Protein AF-A0A9D4EBQ2-F1 (afdb_monomer_lite)

Foldseek 3Di:
DAQEQLQFADPVRARPQCLADPPSHDDDQDDPVPQLLPDALVNFPPDPVSLSVSLNSLQNVAQFDDDDPVQFDDDPPDPWTAGVVRQGTPVRGFADAAQAWDFDADPVRDTFIDGGHNGRRGHGDDSVVCNNVVHDDDDGDQDFPDDPVDGDPVSVVVVVCVVVCVQCPPVDPPVVNVVVVVVLVVVPPDPDPDDVVNSVVVVVVVCVPPDQGPVNVVCVVVVDDPPDDPDDDDDDDPPPDDPDDDDDDDDDDDDDDDDDDDDDDDPGDDDDDDDDDDD

Secondary structure (DSSP, 8-state):
-BBS-TT-B-TTS-B-GGGSPTTS--PPPPPGGG-GGGS-GGGS-SSHHHHHHHHHHHHHHHSB----TTTEEE-TT-SSEEETTSSEETTEESPPPBSS-EEEE-TTS-EEEE--BS-TTBPPB-HHHHHHH-S---------SS-TTS--HHHHHHHHHHHHHHHTTT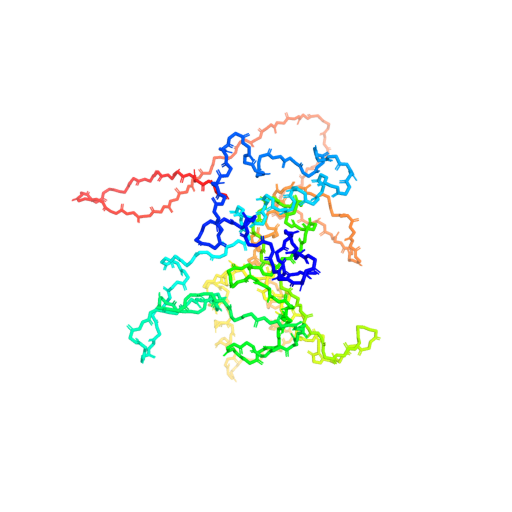-PPPHHHHHHHHHHHHTTSTT----HHHHHHHHHHHHTTPPPPHHHHHHHHHT------SSPPPP--SS--------------------------TTS-----------

Sequence (279 aa):
MTAMHPAGSDASGNPNKDLWPPPEGNAPAPLESKNPLFKLFMDISQSENSILEDHLLLTNKINLHRCSSYCLVSKKGMTHKVCRMEFGSENMQGKGIRDSTAIVKDKNGSLRLEMKRDHPFLVQDFQYHTQAWRANGDISLILSKRSPDNPSKSDIIATEKYVSGYACKGNQPTGEVVDLFNAMVNATDETCSTDGKSLCTKLLMNTIKRDISSMEAAYELTGLPLFHSSHQFQSVSMSGSRVLATLAQKVHLWIKICHGLRKKNAHGINLYATKAKFL

Organism: Dreissena polymorpha (NCBI:txid45954)

Radius of gyration: 26.93 Å; chains: 1; bounding box: 66×72×64 Å

pLDDT: mean 70.01, std 21.57, range [23.08, 95.31]

Structure (mmCIF, N/CA/C/O backbone):
data_AF-A0A9D4EBQ2-F1
#
_entry.id   AF-A0A9D4EBQ2-F1
#
loop_
_atom_site.group_PDB
_atom_site.id
_atom_site.type_symbol
_atom_site.label_atom_id
_atom_site.label_alt_id
_atom_site.label_comp_id
_atom_site.label_asym_id
_atom_site.label_entity_id
_atom_site.label_seq_id
_atom_site.pdbx_PDB_ins_code
_atom_site.Cartn_x
_atom_site.Cartn_y
_atom_site.Cartn_z
_atom_site.occupancy
_atom_site.B_iso_or_equiv
_atom_site.auth_seq_id
_atom_site.auth_comp_id
_atom_site.auth_asym_id
_atom_site.auth_atom_id
_atom_site.pdbx_PDB_model_num
ATOM 1 N N . MET A 1 1 ? -3.677 -2.082 -9.419 1.00 87.31 1 MET A N 1
ATOM 2 C CA . MET A 1 1 ? -2.718 -2.359 -8.327 1.00 87.31 1 MET A CA 1
ATOM 3 C C . MET A 1 1 ? -1.881 -3.558 -8.710 1.00 87.31 1 MET A C 1
ATOM 5 O O . MET A 1 1 ? -2.371 -4.383 -9.472 1.00 87.31 1 MET A O 1
ATOM 9 N N . THR A 1 2 ? -0.676 -3.683 -8.173 1.00 90.88 2 THR A N 1
ATOM 10 C CA . THR A 1 2 ? 0.194 -4.842 -8.375 1.00 90.88 2 THR A CA 1
ATOM 11 C C . THR A 1 2 ? 0.925 -5.180 -7.078 1.00 90.88 2 THR A C 1
ATOM 13 O O . THR A 1 2 ? 1.114 -4.323 -6.223 1.00 90.88 2 THR A O 1
ATOM 16 N N . ALA A 1 3 ? 1.284 -6.448 -6.899 1.00 92.62 3 ALA A N 1
ATOM 17 C CA . ALA A 1 3 ? 2.297 -6.867 -5.931 1.00 92.62 3 ALA A CA 1
ATOM 18 C C . ALA A 1 3 ? 3.445 -7.609 -6.637 1.00 92.62 3 ALA A C 1
ATOM 20 O O . ALA A 1 3 ? 4.181 -8.362 -5.998 1.00 92.62 3 ALA A O 1
ATOM 21 N N . MET A 1 4 ? 3.558 -7.401 -7.954 1.00 93.62 4 MET A N 1
ATOM 22 C CA . MET A 1 4 ? 4.663 -7.844 -8.788 1.00 93.62 4 MET A CA 1
ATOM 23 C C . MET A 1 4 ? 5.685 -6.727 -8.954 1.00 93.62 4 MET A C 1
ATOM 25 O O . MET A 1 4 ? 5.310 -5.563 -9.125 1.00 93.62 4 MET A O 1
ATOM 29 N N . HIS A 1 5 ? 6.962 -7.082 -8.933 1.00 93.88 5 H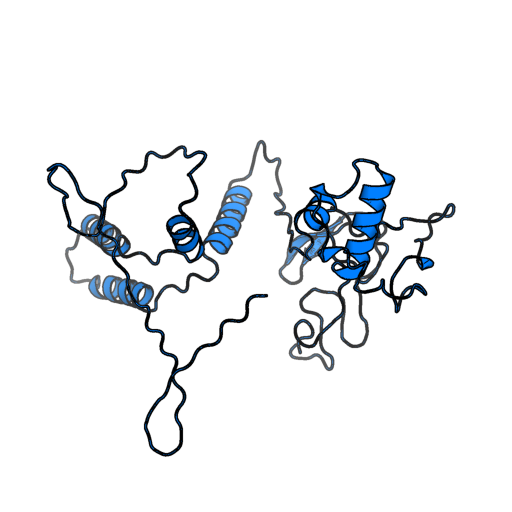IS A N 1
ATOM 30 C CA . HIS A 1 5 ? 8.041 -6.126 -9.089 1.00 93.88 5 HIS A CA 1
ATOM 31 C C . HIS A 1 5 ? 8.056 -5.535 -10.516 1.00 93.88 5 HIS A C 1
ATOM 33 O O . HIS A 1 5 ? 7.989 -6.300 -11.478 1.00 93.88 5 HIS A O 1
ATOM 39 N N . PRO A 1 6 ? 8.217 -4.207 -10.702 1.00 93.19 6 PRO A N 1
ATOM 40 C CA . PRO A 1 6 ? 8.220 -3.577 -12.034 1.00 93.19 6 PRO A CA 1
ATOM 41 C C . PRO A 1 6 ? 9.332 -4.071 -12.964 1.00 93.19 6 PRO A C 1
ATOM 43 O O . PRO A 1 6 ? 9.213 -3.984 -14.178 1.00 93.19 6 PRO A O 1
ATOM 46 N N . ALA A 1 7 ? 10.402 -4.630 -12.392 1.00 91.44 7 ALA A N 1
ATOM 47 C CA . ALA A 1 7 ? 11.460 -5.304 -13.147 1.00 91.44 7 ALA A CA 1
ATOM 48 C C . ALA A 1 7 ? 10.951 -6.496 -13.981 1.00 91.44 7 ALA A C 1
ATOM 50 O O . ALA A 1 7 ? 11.647 -6.937 -14.891 1.00 91.44 7 ALA A O 1
ATOM 51 N N . GLY A 1 8 ? 9.764 -7.025 -13.673 1.00 91.06 8 GLY A N 1
ATOM 52 C CA . GLY A 1 8 ? 9.141 -8.108 -14.416 1.00 91.06 8 GLY A CA 1
ATOM 53 C C . GLY A 1 8 ? 9.874 -9.439 -14.271 1.00 91.06 8 GLY A C 1
ATOM 54 O O . GLY A 1 8 ? 10.508 -9.729 -13.250 1.00 91.06 8 GLY A O 1
ATOM 55 N N . SER A 1 9 ? 9.759 -10.257 -15.312 1.00 90.62 9 SER A N 1
ATOM 56 C CA . SER A 1 9 ? 10.303 -11.610 -15.369 1.00 90.62 9 SER A CA 1
ATOM 57 C C . SER A 1 9 ? 11.178 -11.807 -16.606 1.00 90.62 9 SER A C 1
ATOM 59 O O . SER A 1 9 ? 11.048 -11.076 -17.588 1.00 90.62 9 SER A O 1
ATOM 61 N N . ASP A 1 10 ? 12.071 -12.789 -16.548 1.00 88.50 10 ASP A N 1
ATOM 62 C CA . ASP A 1 10 ? 12.873 -13.242 -17.677 1.00 88.50 10 ASP A CA 1
ATOM 63 C C . ASP A 1 10 ? 12.018 -14.017 -18.700 1.00 88.50 10 ASP A C 1
ATOM 65 O O . ASP A 1 10 ? 10.823 -14.261 -18.506 1.00 88.50 10 ASP A O 1
ATOM 69 N N . ALA A 1 11 ? 12.640 -14.440 -19.805 1.00 88.69 11 ALA A N 1
ATOM 70 C CA . ALA A 1 11 ? 11.972 -15.218 -20.852 1.00 88.69 11 ALA A CA 1
ATOM 71 C C . ALA A 1 11 ? 11.428 -16.580 -20.369 1.00 88.69 11 ALA A C 1
ATOM 73 O O . ALA A 1 11 ? 10.570 -17.165 -21.027 1.00 88.69 11 ALA A O 1
ATOM 74 N N . SER A 1 12 ? 11.910 -17.079 -19.228 1.00 87.75 12 SER A N 1
ATOM 75 C CA . SER A 1 12 ? 11.449 -18.320 -18.596 1.00 87.75 12 SER A CA 1
ATOM 76 C C . SER A 1 12 ? 10.336 -18.076 -17.567 1.00 87.75 12 SER A C 1
ATOM 78 O O . SER A 1 12 ? 9.840 -19.026 -16.964 1.00 87.75 12 SER A O 1
ATOM 80 N N . GLY A 1 13 ? 9.931 -16.818 -17.355 1.00 84.25 13 GLY A N 1
ATOM 81 C CA . GLY A 1 13 ? 8.929 -16.421 -16.369 1.00 84.25 13 GLY A CA 1
ATOM 82 C C . GLY A 1 13 ? 9.461 -16.296 -14.938 1.00 84.25 13 GLY A C 1
ATOM 83 O O . GLY A 1 13 ? 8.664 -16.086 -14.021 1.00 84.25 13 GLY A O 1
ATOM 84 N N . ASN A 1 14 ? 10.777 -16.390 -14.718 1.00 86.62 14 ASN A N 1
ATOM 85 C CA . ASN A 1 14 ? 11.367 -16.168 -13.399 1.00 86.62 14 ASN A CA 1
ATOM 86 C C . ASN A 1 14 ? 11.492 -14.667 -13.123 1.00 86.62 14 ASN A C 1
ATOM 88 O O . ASN A 1 14 ? 11.831 -13.913 -14.028 1.00 86.62 14 ASN A O 1
ATOM 92 N N . PRO A 1 15 ? 11.270 -14.192 -11.888 1.00 87.62 15 PRO A N 1
ATOM 93 C CA . PRO A 1 15 ? 11.412 -12.771 -11.582 1.00 87.62 15 PRO A CA 1
ATOM 94 C C . PRO A 1 15 ? 12.844 -12.263 -11.823 1.00 87.62 15 PRO A C 1
ATOM 96 O O . PRO A 1 15 ? 13.803 -12.943 -11.457 1.00 87.62 15 PRO A O 1
ATOM 99 N N . ASN A 1 16 ? 12.993 -11.050 -12.368 1.00 88.25 16 ASN A N 1
ATOM 100 C CA . ASN A 1 16 ? 14.289 -10.406 -12.638 1.00 88.25 16 ASN A CA 1
ATOM 101 C C . ASN A 1 16 ? 14.955 -9.897 -11.343 1.00 88.25 16 ASN A C 1
ATOM 103 O O . ASN A 1 16 ? 15.060 -8.690 -11.110 1.00 88.25 16 ASN A O 1
ATOM 107 N N . LYS A 1 17 ? 15.386 -10.824 -10.478 1.00 86.75 17 LYS A N 1
ATOM 108 C CA . LYS A 1 17 ? 15.909 -10.536 -9.129 1.00 86.75 17 LYS A CA 1
ATOM 109 C C . LYS A 1 17 ? 17.177 -9.685 -9.115 1.00 86.75 17 LYS A C 1
ATOM 111 O O . LYS A 1 17 ? 17.414 -8.957 -8.160 1.00 86.75 17 LYS A O 1
ATOM 116 N N . ASP A 1 18 ? 17.959 -9.702 -10.190 1.00 84.69 18 ASP A N 1
ATOM 117 C CA . ASP A 1 18 ? 19.172 -8.883 -10.297 1.00 84.69 18 ASP A CA 1
ATOM 118 C C . ASP A 1 18 ? 18.889 -7.373 -10.270 1.00 84.69 18 ASP A C 1
ATOM 120 O O . ASP A 1 18 ? 19.766 -6.580 -9.933 1.00 84.69 18 ASP A O 1
ATOM 124 N N . LEU A 1 19 ? 17.652 -6.976 -10.587 1.00 83.12 19 LEU A N 1
ATOM 125 C CA . LEU A 1 19 ? 17.189 -5.587 -10.565 1.00 83.12 19 LEU A CA 1
ATOM 126 C C . LEU A 1 19 ? 16.539 -5.188 -9.230 1.00 83.12 19 LEU A C 1
ATOM 128 O O . LEU A 1 19 ? 16.056 -4.059 -9.085 1.00 83.12 19 LEU A O 1
ATOM 132 N N . TRP A 1 20 ? 16.491 -6.106 -8.265 1.00 86.38 20 TRP A N 1
ATOM 133 C CA . TRP A 1 20 ? 15.978 -5.850 -6.924 1.00 86.38 20 TRP A CA 1
ATOM 134 C C . TRP A 1 20 ? 17.102 -5.294 -6.037 1.00 86.38 20 TRP A C 1
ATOM 136 O O . TRP A 1 20 ? 18.285 -5.546 -6.284 1.00 86.38 20 TRP A O 1
ATOM 146 N N . PRO A 1 21 ? 16.783 -4.507 -5.001 1.00 76.88 21 PRO A N 1
ATOM 147 C CA . PRO A 1 21 ? 17.787 -4.062 -4.052 1.00 76.88 21 PRO A CA 1
ATOM 148 C C . PRO A 1 21 ? 18.120 -5.179 -3.044 1.00 76.88 21 PRO A C 1
ATOM 150 O O . PRO A 1 21 ? 17.302 -6.069 -2.807 1.00 76.88 21 PRO A O 1
ATOM 153 N N . PRO A 1 22 ? 19.285 -5.110 -2.376 1.00 72.12 22 PRO A N 1
ATOM 154 C CA . PRO A 1 22 ? 19.650 -6.052 -1.330 1.00 72.12 22 PRO A CA 1
ATOM 155 C C . PRO A 1 22 ? 18.614 -6.098 -0.190 1.00 72.12 22 PRO A C 1
ATOM 157 O O . PRO A 1 22 ? 18.048 -5.048 0.166 1.00 72.12 22 PRO A O 1
ATOM 160 N N . PRO A 1 23 ? 18.425 -7.264 0.456 1.00 63.06 23 PRO A N 1
ATOM 161 C CA . PRO A 1 23 ? 19.204 -8.500 0.286 1.00 63.06 23 PRO A CA 1
ATOM 162 C C . PRO A 1 23 ? 18.793 -9.416 -0.889 1.00 63.06 23 PRO A C 1
ATOM 164 O O . PRO A 1 23 ? 19.486 -10.398 -1.136 1.00 63.06 23 PRO A O 1
ATOM 167 N N . GLU A 1 24 ? 17.724 -9.114 -1.633 1.00 67.75 24 GLU A N 1
ATOM 168 C CA . GLU A 1 24 ? 17.195 -9.971 -2.713 1.00 67.75 24 GLU A CA 1
ATOM 169 C C . GLU A 1 24 ? 17.695 -9.633 -4.128 1.00 67.75 24 GLU A C 1
ATOM 171 O O . GLU A 1 24 ? 17.213 -10.213 -5.102 1.00 67.75 24 GLU A O 1
ATOM 176 N N . GLY A 1 25 ? 18.677 -8.743 -4.246 1.00 60.91 25 GLY A N 1
ATOM 177 C CA . GLY A 1 25 ? 19.394 -8.485 -5.487 1.00 60.91 25 GLY A CA 1
ATOM 178 C C . GLY A 1 25 ? 20.785 -7.909 -5.238 1.00 60.91 25 GLY A C 1
ATOM 179 O O . GLY A 1 25 ? 21.126 -7.506 -4.123 1.00 60.91 25 GLY A O 1
ATOM 180 N N . ASN A 1 26 ? 21.609 -7.917 -6.286 1.00 60.22 26 ASN A N 1
ATOM 181 C CA . ASN A 1 26 ? 23.023 -7.531 -6.223 1.00 60.22 26 ASN A CA 1
ATOM 182 C C . ASN A 1 26 ? 23.257 -6.050 -6.560 1.00 60.22 26 ASN A C 1
ATOM 184 O O . ASN A 1 26 ? 24.389 -5.567 -6.490 1.00 60.22 26 ASN A O 1
ATOM 188 N N . ALA A 1 27 ? 22.206 -5.326 -6.955 1.00 67.00 27 ALA A N 1
ATOM 189 C CA . ALA A 1 27 ? 22.327 -3.948 -7.395 1.00 67.00 27 ALA A CA 1
ATOM 190 C C . ALA A 1 27 ? 22.643 -3.014 -6.210 1.00 67.00 27 ALA A C 1
ATOM 192 O O . ALA A 1 27 ? 21.938 -3.029 -5.197 1.00 67.00 27 ALA A O 1
ATOM 193 N N . PRO A 1 28 ? 23.670 -2.153 -6.305 1.00 66.00 28 PRO A N 1
ATOM 194 C CA . PRO A 1 28 ? 23.892 -1.125 -5.300 1.00 66.00 28 PRO A CA 1
ATOM 195 C C . PRO A 1 28 ? 22.713 -0.146 -5.278 1.00 66.00 28 PRO A C 1
ATOM 197 O O . PRO A 1 28 ? 22.101 0.145 -6.308 1.00 66.00 28 PRO A O 1
ATOM 200 N N . ALA A 1 29 ? 22.407 0.398 -4.098 1.00 66.12 29 ALA A N 1
ATOM 201 C CA . ALA A 1 29 ? 21.401 1.449 -3.989 1.00 66.12 29 ALA A CA 1
ATOM 202 C C . ALA A 1 29 ? 21.781 2.650 -4.885 1.00 66.12 29 ALA A C 1
ATOM 204 O O . ALA A 1 29 ? 22.966 2.991 -4.977 1.00 66.12 29 ALA A O 1
ATOM 205 N N . PRO A 1 30 ? 20.808 3.314 -5.535 1.00 68.12 30 PRO A N 1
ATOM 206 C CA . PRO A 1 30 ? 21.094 4.479 -6.361 1.00 68.12 30 PRO A CA 1
ATOM 207 C C . PRO A 1 30 ? 21.708 5.607 -5.521 1.00 68.12 30 PRO A C 1
ATOM 209 O O . PRO A 1 30 ? 21.336 5.809 -4.363 1.00 68.12 30 PRO A O 1
ATOM 212 N N . LEU A 1 31 ? 22.640 6.354 -6.124 1.00 76.31 31 LEU A N 1
ATOM 213 C CA . LEU A 1 31 ? 23.234 7.553 -5.524 1.00 76.31 31 LEU A CA 1
ATOM 214 C C . LEU A 1 31 ? 22.143 8.546 -5.103 1.00 76.31 31 LEU A C 1
ATOM 216 O O . LEU A 1 31 ? 21.138 8.690 -5.797 1.00 76.31 31 LEU A O 1
ATOM 220 N N . GLU A 1 32 ? 22.368 9.293 -4.021 1.00 76.06 32 GLU A N 1
ATOM 221 C CA . GLU A 1 32 ? 21.380 10.257 -3.508 1.00 76.06 32 GLU A CA 1
ATOM 222 C C . GLU A 1 32 ? 21.062 11.370 -4.523 1.00 76.06 32 GLU A C 1
ATOM 224 O O . GLU A 1 32 ? 19.922 11.807 -4.634 1.00 76.06 32 GLU A O 1
ATOM 229 N N . SER A 1 33 ? 22.033 11.757 -5.357 1.00 79.62 33 SER A N 1
ATOM 230 C CA . SER A 1 33 ? 21.822 12.683 -6.482 1.00 79.62 33 SER A CA 1
ATOM 231 C C . SER A 1 33 ? 20.882 12.141 -7.565 1.00 79.62 33 SER A C 1
ATOM 233 O O . SER A 1 33 ? 20.369 12.904 -8.378 1.00 79.62 33 SER A O 1
ATOM 235 N N . LYS A 1 34 ? 20.647 10.826 -7.580 1.00 78.62 34 LYS A N 1
ATOM 236 C CA . LYS A 1 34 ? 19.703 10.123 -8.456 1.00 78.62 34 LYS A CA 1
ATOM 237 C C . LYS A 1 34 ? 18.465 9.648 -7.692 1.00 78.62 34 LYS A C 1
ATOM 239 O O . LYS A 1 34 ? 17.757 8.767 -8.175 1.00 78.62 34 LYS A O 1
ATOM 244 N N . ASN A 1 35 ? 18.207 10.188 -6.500 1.00 83.62 35 ASN A N 1
ATOM 245 C CA . ASN A 1 35 ? 17.062 9.788 -5.700 1.00 83.62 35 ASN A CA 1
ATOM 246 C C . ASN A 1 35 ? 15.756 10.135 -6.453 1.00 83.62 35 ASN A C 1
ATOM 248 O O . ASN A 1 35 ? 15.504 11.310 -6.741 1.00 83.62 35 ASN A O 1
ATOM 252 N N . PRO A 1 36 ? 14.917 9.131 -6.781 1.00 86.50 36 PRO A N 1
ATOM 253 C CA . PRO A 1 36 ? 13.705 9.338 -7.574 1.00 86.50 36 PRO A CA 1
ATOM 254 C C . PRO A 1 36 ? 12.660 10.211 -6.863 1.00 86.50 36 PRO A C 1
ATOM 256 O O . PRO A 1 36 ? 11.774 10.751 -7.516 1.00 86.50 36 PRO A O 1
ATOM 259 N N . LEU A 1 37 ? 12.786 10.402 -5.545 1.00 88.25 37 LEU A N 1
ATOM 260 C CA . LEU A 1 37 ? 11.873 11.220 -4.743 1.00 88.25 37 LEU A CA 1
ATOM 261 C C . LEU A 1 37 ? 12.007 12.729 -5.016 1.00 88.25 37 LEU A C 1
ATOM 263 O O . LEU A 1 37 ? 11.100 13.482 -4.682 1.00 88.25 37 LEU A O 1
ATOM 267 N N . PHE A 1 38 ? 13.114 13.182 -5.619 1.00 86.81 38 PHE A N 1
ATOM 268 C CA . PHE A 1 38 ? 13.332 14.603 -5.925 1.00 86.81 38 PHE A CA 1
ATOM 269 C C . PHE A 1 38 ? 12.794 15.040 -7.295 1.00 86.81 38 PHE A C 1
ATOM 271 O O . PHE A 1 38 ? 12.814 16.230 -7.598 1.00 86.81 38 PHE A O 1
ATOM 278 N N . LYS A 1 39 ? 12.330 14.106 -8.131 1.00 85.12 39 LYS A N 1
ATOM 279 C CA . LYS A 1 39 ? 11.759 14.408 -9.452 1.00 85.12 39 LYS A CA 1
ATOM 280 C C . LYS A 1 39 ? 10.254 14.620 -9.333 1.00 85.12 39 LYS A C 1
ATOM 282 O O . LYS A 1 39 ? 9.590 13.829 -8.662 1.00 85.12 39 LYS A O 1
ATOM 287 N N . LEU A 1 40 ? 9.670 15.581 -10.047 1.00 85.75 40 LEU A N 1
ATOM 288 C CA . LEU A 1 40 ? 8.212 15.626 -10.196 1.00 85.75 40 LEU A CA 1
ATOM 289 C C . LEU A 1 40 ? 7.768 14.589 -11.228 1.00 85.75 40 LEU A C 1
ATOM 291 O O . LEU A 1 40 ? 8.531 14.211 -12.115 1.00 85.75 40 LEU A O 1
ATOM 295 N N . PHE A 1 41 ? 6.530 14.101 -11.116 1.00 86.81 41 PHE A N 1
ATOM 296 C CA . PHE A 1 41 ? 5.974 13.186 -12.121 1.00 86.81 41 PHE A CA 1
ATOM 297 C C . PHE A 1 41 ? 5.929 13.829 -13.515 1.00 86.81 41 PHE A C 1
ATOM 299 O O . PHE A 1 41 ? 6.186 13.170 -14.515 1.00 86.81 41 PHE A O 1
ATOM 306 N N . MET A 1 42 ? 5.678 15.139 -13.565 1.00 88.00 42 MET A N 1
ATOM 307 C CA . MET A 1 42 ? 5.636 15.923 -14.804 1.00 88.00 42 MET A CA 1
ATOM 308 C C . MET A 1 42 ? 7.005 16.070 -15.484 1.00 88.00 42 MET A C 1
ATOM 310 O O . MET A 1 42 ? 7.048 16.372 -16.672 1.00 88.00 42 MET A O 1
ATOM 314 N N . ASP A 1 43 ? 8.104 15.836 -14.761 1.00 88.62 43 ASP A N 1
ATOM 315 C CA . ASP A 1 43 ? 9.463 15.917 -15.312 1.00 88.62 43 ASP A CA 1
ATOM 316 C C . ASP A 1 43 ? 9.880 14.619 -16.023 1.00 88.62 43 ASP A C 1
ATOM 318 O O . ASP A 1 43 ? 10.932 14.562 -16.665 1.00 88.62 43 ASP A O 1
ATOM 322 N N . ILE A 1 44 ? 9.092 13.548 -15.889 1.00 89.50 44 ILE A N 1
ATOM 323 C CA . ILE A 1 44 ? 9.355 12.287 -16.580 1.00 89.50 44 ILE A CA 1
ATOM 324 C C . ILE A 1 44 ? 8.903 12.426 -18.032 1.00 89.50 44 ILE A C 1
ATOM 326 O O . ILE A 1 44 ? 7.803 12.902 -18.317 1.00 89.50 44 ILE A O 1
ATOM 330 N N . SER A 1 45 ? 9.728 11.946 -18.964 1.00 91.25 45 SER A N 1
ATOM 331 C CA . SER A 1 45 ? 9.296 11.827 -20.354 1.00 91.25 45 SER A CA 1
ATOM 332 C C . SER A 1 45 ? 8.063 10.918 -20.463 1.00 91.25 45 SER A C 1
ATOM 334 O O . SER A 1 45 ? 7.951 9.916 -19.760 1.00 91.25 45 SER A O 1
ATOM 336 N N . GLN A 1 46 ? 7.157 11.230 -21.390 1.00 89.12 46 GLN A N 1
ATOM 337 C CA . GLN A 1 46 ? 5.945 10.432 -21.615 1.00 89.12 46 GLN A CA 1
ATOM 338 C C . GLN A 1 46 ? 6.220 9.0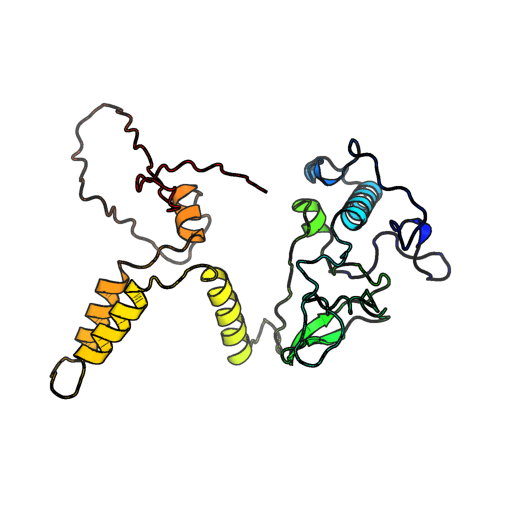69 -22.277 1.00 89.12 46 GLN A C 1
ATOM 340 O O . GLN A 1 46 ? 5.282 8.338 -22.584 1.00 89.12 46 GLN A O 1
ATOM 345 N N . SER A 1 47 ? 7.486 8.719 -22.527 1.00 93.62 47 SER A N 1
ATOM 346 C CA . SER A 1 47 ? 7.824 7.410 -23.080 1.00 93.62 47 SER A CA 1
ATOM 347 C C . SER A 1 47 ? 7.564 6.300 -22.060 1.00 93.62 47 SER A C 1
ATOM 349 O O . SER A 1 47 ? 7.856 6.447 -20.871 1.00 93.62 47 SER A O 1
ATOM 351 N N . GLU A 1 48 ? 7.067 5.156 -22.537 1.00 90.12 48 GLU A N 1
ATOM 352 C CA . GLU A 1 48 ? 6.790 3.989 -21.688 1.00 90.12 48 GLU A CA 1
ATOM 353 C C . GLU A 1 48 ? 8.030 3.545 -20.902 1.00 90.12 48 GLU A C 1
ATOM 355 O O . GLU A 1 48 ? 7.936 3.243 -19.714 1.00 90.12 48 GLU A O 1
ATOM 360 N N . ASN A 1 49 ? 9.208 3.597 -21.530 1.00 92.12 49 ASN A N 1
ATOM 361 C CA . ASN A 1 49 ? 10.472 3.237 -20.890 1.00 92.12 49 ASN A CA 1
ATOM 362 C C . ASN A 1 49 ? 10.822 4.166 -19.722 1.00 92.12 49 ASN A C 1
ATOM 364 O O . ASN A 1 49 ? 11.209 3.681 -18.663 1.00 92.12 49 ASN A O 1
ATOM 368 N N . SER A 1 50 ? 10.666 5.487 -19.875 1.00 91.69 50 SER A N 1
ATOM 369 C CA . SER A 1 50 ? 10.936 6.422 -18.773 1.00 91.69 50 SER A CA 1
ATOM 370 C C . SER A 1 50 ? 9.924 6.291 -17.640 1.00 91.69 50 SER A C 1
ATOM 372 O O . SER A 1 50 ? 10.299 6.392 -16.473 1.00 91.69 50 SER A O 1
ATOM 374 N N . ILE A 1 51 ? 8.653 6.045 -17.966 1.00 92.56 51 ILE A N 1
ATOM 375 C CA . ILE A 1 51 ? 7.607 5.806 -16.967 1.00 92.56 51 ILE A CA 1
ATOM 376 C C . ILE A 1 51 ? 7.902 4.516 -16.190 1.00 92.56 51 ILE A C 1
ATOM 378 O O . ILE A 1 51 ? 7.767 4.500 -14.966 1.00 92.56 51 ILE A O 1
ATOM 382 N N . LEU A 1 52 ? 8.323 3.449 -16.869 1.00 91.81 52 LEU A N 1
ATOM 383 C CA . LEU A 1 52 ? 8.684 2.184 -16.232 1.00 91.81 52 LEU A CA 1
ATOM 384 C C . LEU A 1 52 ? 9.942 2.317 -15.366 1.00 91.81 52 LEU A C 1
ATOM 386 O O . LEU A 1 52 ? 9.950 1.848 -14.229 1.00 91.81 52 LEU A O 1
ATOM 390 N N . GLU A 1 53 ? 10.986 2.976 -15.874 1.00 90.44 53 GLU A N 1
ATOM 391 C CA . GLU A 1 53 ? 12.226 3.225 -15.131 1.00 90.44 53 GLU A CA 1
ATOM 392 C C . GLU A 1 53 ? 11.948 4.006 -13.841 1.00 90.44 53 GLU A C 1
ATOM 394 O O . GLU A 1 53 ? 12.417 3.632 -12.766 1.00 90.44 53 GLU A O 1
ATOM 399 N N . ASP A 1 54 ? 11.136 5.059 -13.918 1.00 92.31 54 ASP A N 1
ATOM 400 C CA . ASP A 1 54 ? 10.746 5.847 -12.753 1.00 92.31 54 ASP A CA 1
ATOM 401 C C . ASP A 1 54 ? 9.959 5.016 -11.724 1.00 92.31 54 ASP A C 1
ATOM 403 O O . ASP A 1 54 ? 10.267 5.072 -10.530 1.00 92.31 54 ASP A O 1
ATOM 407 N N . HIS A 1 55 ? 9.005 4.185 -12.168 1.00 92.94 55 HIS A N 1
ATOM 408 C CA . HIS A 1 55 ? 8.279 3.281 -11.268 1.00 92.94 55 HIS A CA 1
ATOM 409 C C . HIS A 1 55 ? 9.213 2.265 -10.608 1.00 92.94 55 HIS A C 1
ATOM 411 O O . HIS A 1 55 ? 9.123 2.058 -9.400 1.00 92.94 55 HIS A O 1
ATOM 417 N N . LEU A 1 56 ? 10.146 1.677 -11.359 1.00 91.56 56 LEU A N 1
ATOM 418 C CA . LEU A 1 56 ? 11.143 0.743 -10.836 1.00 91.56 56 LEU A CA 1
ATOM 419 C C . LEU A 1 56 ? 12.002 1.401 -9.749 1.00 91.56 56 LEU A C 1
ATOM 421 O O . LEU A 1 56 ? 12.163 0.838 -8.662 1.00 91.56 56 LEU A O 1
ATOM 425 N N . LEU A 1 57 ? 12.515 2.606 -10.008 1.00 90.25 57 LEU A N 1
ATOM 426 C CA . LEU A 1 57 ? 13.339 3.346 -9.053 1.00 90.25 57 LEU A CA 1
ATOM 427 C C . LEU A 1 57 ? 12.562 3.691 -7.776 1.00 90.25 57 LEU A C 1
ATOM 429 O O . LEU A 1 57 ? 13.091 3.518 -6.675 1.00 90.25 57 LEU A O 1
ATOM 433 N N . LEU A 1 58 ? 11.312 4.150 -7.898 1.00 91.94 58 LEU A N 1
ATOM 434 C CA . LEU A 1 58 ? 10.458 4.422 -6.740 1.00 91.94 58 LEU A CA 1
ATOM 435 C C . LEU A 1 58 ? 10.141 3.146 -5.971 1.00 91.94 58 LEU A C 1
ATOM 437 O O . LEU A 1 58 ? 10.304 3.123 -4.753 1.00 91.94 58 LEU A O 1
ATOM 441 N N . THR A 1 59 ? 9.760 2.068 -6.652 1.00 91.88 59 THR A N 1
ATOM 442 C CA . THR A 1 59 ? 9.439 0.804 -5.989 1.00 91.88 59 THR A CA 1
ATOM 443 C C . THR A 1 59 ? 10.610 0.312 -5.146 1.00 91.88 59 THR A C 1
ATOM 445 O O . THR A 1 59 ? 10.430 0.046 -3.956 1.00 91.88 59 THR A O 1
ATOM 448 N N . ASN A 1 60 ? 11.821 0.326 -5.708 1.00 88.88 60 ASN A N 1
ATOM 449 C CA . ASN A 1 60 ? 13.048 -0.047 -5.002 1.00 88.88 60 ASN A CA 1
ATOM 450 C C . ASN A 1 60 ? 13.365 0.865 -3.808 1.00 88.88 60 ASN A C 1
ATOM 452 O O . ASN A 1 60 ? 13.962 0.415 -2.828 1.00 88.88 60 ASN A O 1
ATOM 456 N N . LYS A 1 61 ? 12.986 2.147 -3.871 1.00 87.31 61 LYS A N 1
ATOM 457 C CA . LYS A 1 61 ? 13.280 3.131 -2.821 1.00 87.31 61 LYS A CA 1
ATOM 458 C C . LYS A 1 61 ? 12.264 3.109 -1.678 1.00 87.31 61 LYS A C 1
ATOM 460 O O . LYS A 1 61 ? 12.673 3.252 -0.528 1.00 87.31 61 LYS A O 1
ATOM 465 N N . ILE A 1 62 ? 10.968 2.981 -1.977 1.00 87.81 62 ILE A N 1
ATOM 466 C CA . ILE A 1 62 ? 9.888 3.267 -1.013 1.00 87.81 62 ILE A CA 1
ATOM 467 C C . ILE A 1 62 ? 8.827 2.171 -0.869 1.00 87.81 62 ILE A C 1
ATOM 469 O O . ILE A 1 62 ? 8.181 2.122 0.181 1.00 87.81 62 ILE A O 1
ATOM 473 N N . ASN A 1 63 ? 8.657 1.274 -1.845 1.00 90.88 63 ASN A N 1
ATOM 474 C CA . ASN A 1 63 ? 7.606 0.247 -1.792 1.00 90.88 63 ASN A CA 1
ATOM 475 C C . ASN A 1 63 ? 8.108 -1.111 -1.292 1.00 90.88 63 ASN A C 1
ATOM 477 O O . ASN A 1 63 ? 7.347 -2.073 -1.271 1.00 90.88 63 ASN A O 1
ATOM 481 N N . LEU A 1 64 ? 9.352 -1.214 -0.830 1.00 89.81 64 LEU A N 1
ATOM 482 C CA . LEU A 1 64 ? 9.856 -2.429 -0.195 1.00 89.81 64 LEU A CA 1
ATOM 483 C C . LEU A 1 64 ? 9.794 -2.303 1.323 1.00 89.81 64 LEU A C 1
ATOM 485 O O . LEU A 1 64 ? 10.467 -1.479 1.944 1.00 89.81 64 LEU A O 1
ATOM 489 N N . HIS A 1 65 ? 8.970 -3.146 1.934 1.00 89.50 65 HIS A N 1
ATOM 490 C CA . HIS A 1 65 ? 8.838 -3.204 3.374 1.00 89.50 65 HIS A CA 1
ATOM 491 C C . HIS A 1 65 ? 10.095 -3.804 3.999 1.00 89.50 65 HIS A C 1
ATOM 493 O O . HIS A 1 65 ? 10.407 -4.975 3.802 1.00 89.50 65 HIS A O 1
ATOM 499 N N . ARG A 1 66 ? 10.766 -3.023 4.841 1.00 86.50 66 ARG A N 1
ATOM 500 C CA . ARG A 1 66 ? 11.800 -3.521 5.747 1.00 86.50 66 ARG A CA 1
ATOM 501 C C . ARG A 1 66 ? 11.275 -3.422 7.165 1.00 86.50 66 ARG A C 1
ATOM 503 O O . ARG A 1 66 ? 10.886 -2.339 7.609 1.00 86.50 66 ARG A O 1
ATOM 510 N N . CYS A 1 67 ? 11.231 -4.558 7.857 1.00 86.62 67 CYS A N 1
ATOM 511 C CA . CYS A 1 67 ? 10.743 -4.581 9.226 1.00 86.62 67 CYS A CA 1
ATOM 512 C C . CYS A 1 67 ? 11.588 -3.644 10.102 1.00 86.62 67 CYS A C 1
ATOM 514 O O . CYS A 1 67 ? 12.815 -3.669 10.064 1.00 86.62 67 CYS A O 1
ATOM 516 N N . SER A 1 68 ? 10.917 -2.826 10.907 1.00 85.00 68 SER A N 1
ATOM 517 C CA . SER A 1 68 ? 11.529 -1.932 11.887 1.00 85.00 68 SER A CA 1
ATOM 518 C C . SER A 1 68 ? 10.902 -2.145 13.262 1.00 85.00 68 SER A C 1
ATOM 520 O O . SER A 1 68 ? 9.889 -2.837 13.408 1.00 85.00 68 SER A O 1
ATOM 522 N N . SER A 1 69 ? 11.470 -1.509 14.287 1.00 83.06 69 SER A N 1
ATOM 523 C CA . SER A 1 69 ? 10.913 -1.524 15.645 1.00 83.06 69 SER A CA 1
ATOM 524 C C . SER A 1 69 ? 9.478 -0.989 15.721 1.00 83.06 69 SER A C 1
ATOM 526 O O . SER A 1 69 ? 8.756 -1.342 16.647 1.00 83.06 69 SER A O 1
ATOM 528 N N . TYR A 1 70 ? 9.050 -0.176 14.749 1.00 86.62 70 TYR A N 1
ATOM 529 C CA . TYR A 1 70 ? 7.680 0.325 14.665 1.00 86.62 70 TYR A CA 1
ATOM 530 C C . TYR A 1 70 ? 6.677 -0.776 14.304 1.00 86.62 70 TYR A C 1
ATOM 532 O O . TYR A 1 70 ? 5.618 -0.888 14.920 1.00 86.62 70 TYR A O 1
ATOM 540 N N . CYS A 1 71 ? 6.976 -1.574 13.275 1.00 89.00 71 CYS A N 1
ATOM 541 C CA . CYS A 1 71 ? 6.030 -2.575 12.792 1.00 89.00 71 CYS A CA 1
ATOM 542 C C . CYS A 1 71 ? 6.161 -3.910 13.526 1.00 89.00 71 CYS A C 1
ATOM 544 O O . CYS A 1 71 ? 5.178 -4.643 13.590 1.00 89.00 71 CYS A O 1
ATOM 546 N N . LEU A 1 72 ? 7.326 -4.241 14.083 1.00 90.38 72 LEU A N 1
ATOM 547 C CA . LEU A 1 72 ? 7.525 -5.460 14.862 1.00 90.38 72 LEU A CA 1
ATOM 548 C C . LEU A 1 72 ? 6.915 -5.314 16.258 1.00 90.38 72 LEU A C 1
ATOM 550 O O . LEU A 1 72 ? 7.440 -4.605 17.114 1.00 90.38 72 LEU A O 1
ATOM 554 N N . VAL A 1 73 ? 5.820 -6.031 16.502 1.00 91.38 73 VAL A N 1
ATOM 555 C CA . VAL A 1 73 ? 5.090 -6.002 17.773 1.00 91.38 73 VAL A CA 1
ATOM 556 C C . VAL A 1 73 ? 5.158 -7.350 18.484 1.00 91.38 73 VAL A C 1
ATOM 558 O O . VAL A 1 73 ? 5.015 -8.406 17.862 1.00 91.38 73 VAL A O 1
ATOM 561 N N . SER A 1 74 ? 5.350 -7.323 19.804 1.00 90.75 74 SER A N 1
ATOM 562 C CA . SER A 1 74 ? 5.238 -8.518 20.644 1.00 90.75 74 SER A CA 1
ATOM 563 C C . SER A 1 74 ? 3.766 -8.883 20.816 1.00 90.75 74 SER A C 1
ATOM 565 O O . SER A 1 74 ? 2.957 -8.048 21.223 1.00 90.75 74 SER A O 1
ATOM 567 N N . LYS A 1 75 ? 3.405 -10.133 20.522 1.00 83.56 75 LYS A N 1
ATOM 568 C CA . LYS A 1 75 ? 2.060 -10.661 20.781 1.00 83.56 75 LYS A CA 1
ATOM 569 C C . LYS A 1 75 ? 2.082 -11.579 21.997 1.00 83.56 75 LYS A C 1
ATOM 571 O O . LYS A 1 75 ? 3.025 -12.342 22.189 1.00 83.56 75 LYS A O 1
ATOM 576 N N . LYS A 1 76 ? 1.025 -11.517 22.812 1.00 81.94 76 LYS A N 1
ATOM 577 C CA . LYS A 1 76 ? 0.868 -12.380 23.990 1.00 81.94 76 LYS A CA 1
ATOM 578 C C . LYS A 1 76 ? 0.909 -13.850 23.553 1.00 81.94 76 LYS A C 1
ATOM 580 O O . LYS A 1 76 ? 0.164 -14.236 22.659 1.00 81.94 76 LYS A O 1
ATOM 585 N N . GLY A 1 77 ? 1.783 -14.640 24.176 1.00 80.94 77 GLY A N 1
ATOM 586 C CA . GLY A 1 77 ? 1.968 -16.060 23.856 1.00 80.94 77 GLY A CA 1
ATOM 587 C C . GLY A 1 77 ? 2.950 -16.357 22.716 1.00 80.94 77 GLY A C 1
ATOM 588 O O . GLY A 1 77 ? 3.143 -17.524 22.396 1.00 80.94 77 GLY A O 1
ATOM 589 N N . MET A 1 78 ? 3.590 -15.347 22.117 1.00 82.31 78 MET A N 1
ATOM 590 C CA . MET A 1 78 ? 4.642 -15.544 21.112 1.00 82.31 78 MET A CA 1
ATOM 591 C C . MET A 1 78 ? 6.013 -15.165 21.676 1.00 82.31 78 MET A C 1
ATOM 593 O O . MET A 1 78 ? 6.153 -14.149 22.353 1.00 82.31 78 MET A O 1
ATOM 597 N N . THR A 1 79 ? 7.030 -15.974 21.372 1.00 85.88 79 THR A N 1
ATOM 598 C CA . THR A 1 79 ? 8.430 -15.747 21.782 1.00 85.88 79 THR A CA 1
ATOM 599 C C . THR A 1 79 ? 9.179 -14.772 20.874 1.00 85.88 79 THR A C 1
ATOM 601 O O . THR A 1 79 ? 10.280 -14.349 21.207 1.00 85.88 79 THR A O 1
ATOM 604 N N . HIS A 1 80 ? 8.589 -14.409 19.736 1.00 87.50 80 HIS A N 1
ATOM 605 C CA . HIS A 1 80 ? 9.179 -13.540 18.723 1.00 87.50 80 HIS A CA 1
ATOM 606 C C . HIS A 1 80 ? 8.197 -12.444 18.299 1.00 87.50 80 HIS A C 1
ATOM 608 O O . HIS A 1 80 ? 6.975 -12.595 18.428 1.00 87.50 80 HIS A O 1
ATOM 614 N N . LYS A 1 81 ? 8.722 -11.333 17.771 1.00 91.81 81 LYS A N 1
ATOM 615 C CA . LYS A 1 81 ? 7.891 -10.223 17.286 1.00 91.81 81 LYS A CA 1
ATOM 616 C C . LYS A 1 81 ? 7.284 -10.541 15.923 1.00 91.81 81 LYS A C 1
ATOM 618 O O . LYS A 1 81 ? 7.905 -11.186 15.080 1.00 91.81 81 LYS A O 1
ATOM 623 N N . VAL A 1 82 ? 6.071 -10.049 15.692 1.00 91.94 82 VAL A N 1
ATOM 624 C CA . VAL A 1 82 ? 5.338 -10.209 14.428 1.00 91.94 82 VAL A CA 1
ATOM 625 C C . VAL A 1 82 ? 5.147 -8.847 13.780 1.00 91.94 82 VAL A C 1
ATOM 627 O O . VAL A 1 82 ? 4.853 -7.867 14.463 1.00 91.94 82 VAL A O 1
ATOM 630 N N . CYS A 1 83 ? 5.280 -8.773 12.459 1.00 91.00 83 CYS A N 1
ATOM 631 C CA . CYS A 1 83 ? 5.050 -7.540 11.725 1.00 91.00 83 CYS A CA 1
ATOM 632 C C . CYS A 1 83 ? 3.553 -7.173 11.715 1.00 91.00 83 CYS A C 1
ATOM 634 O O . CYS A 1 83 ? 2.700 -7.931 11.247 1.00 91.00 83 CYS A O 1
ATOM 636 N N . ARG A 1 84 ? 3.221 -5.964 12.182 1.00 88.62 84 ARG A N 1
ATOM 637 C CA . ARG A 1 84 ? 1.874 -5.369 12.154 1.00 88.62 84 ARG A CA 1
ATOM 638 C C . ARG A 1 84 ? 1.289 -5.310 10.741 1.00 88.62 84 ARG A C 1
ATOM 640 O O . ARG A 1 84 ? 0.069 -5.428 10.607 1.00 88.62 84 ARG A O 1
ATOM 647 N N . MET A 1 85 ? 2.163 -5.151 9.745 1.00 87.50 85 MET A N 1
ATOM 648 C CA . MET A 1 85 ? 1.855 -5.065 8.313 1.00 87.50 85 MET A CA 1
ATOM 649 C C . MET A 1 85 ? 1.816 -6.439 7.622 1.00 87.50 85 MET A C 1
ATOM 651 O O . MET A 1 85 ? 1.670 -6.511 6.407 1.00 87.50 85 MET A O 1
ATOM 655 N N . GLU A 1 86 ? 1.933 -7.530 8.390 1.00 89.38 86 GLU A N 1
ATOM 656 C CA . GLU A 1 86 ? 1.790 -8.913 7.912 1.00 89.38 86 GLU A CA 1
ATOM 657 C C . GLU A 1 86 ? 2.885 -9.358 6.928 1.00 89.38 86 GLU A C 1
ATOM 659 O O . GLU A 1 86 ? 2.657 -10.229 6.096 1.00 89.38 86 GLU A O 1
ATOM 664 N N . PHE A 1 87 ? 4.094 -8.804 7.053 1.00 91.38 87 PHE A N 1
ATOM 665 C CA . PHE A 1 87 ? 5.309 -9.287 6.377 1.00 91.38 87 PHE A CA 1
ATOM 666 C C . PHE A 1 87 ? 6.063 -10.314 7.236 1.00 91.38 87 PHE A C 1
ATOM 668 O O . PHE A 1 87 ? 7.281 -10.249 7.376 1.00 91.38 87 PHE A O 1
ATOM 675 N N . GLY A 1 88 ? 5.320 -11.226 7.865 1.00 89.88 88 GLY A N 1
ATOM 676 C CA . GLY A 1 88 ? 5.887 -12.300 8.676 1.00 89.88 88 GLY A CA 1
ATOM 677 C C . GLY A 1 88 ? 6.322 -11.876 10.083 1.00 89.88 88 GLY A C 1
ATOM 678 O O . GLY A 1 88 ? 5.686 -11.035 10.731 1.00 89.88 88 GLY A O 1
ATOM 679 N N . SER A 1 89 ? 7.374 -12.514 10.582 1.00 88.88 89 SER A N 1
ATOM 680 C CA . SER A 1 89 ? 7.926 -12.337 11.924 1.00 88.88 89 SER A CA 1
ATOM 681 C C . SER A 1 89 ? 9.403 -11.965 11.896 1.00 88.88 89 SER A C 1
ATOM 683 O O . SER A 1 89 ? 10.048 -12.018 10.856 1.00 88.88 89 SER A O 1
ATOM 685 N N . GLU A 1 90 ? 9.950 -11.614 13.057 1.00 85.56 90 GLU A N 1
ATOM 686 C CA . GLU A 1 90 ? 11.376 -11.312 13.233 1.00 85.56 90 GLU A CA 1
ATOM 687 C C . GLU A 1 90 ? 12.294 -12.417 12.680 1.00 85.56 90 GLU A C 1
ATOM 689 O O . GLU A 1 90 ? 13.321 -12.106 12.083 1.00 85.56 90 GLU A O 1
ATOM 694 N N . ASN A 1 91 ? 11.869 -13.682 12.790 1.00 85.75 91 ASN A N 1
ATOM 695 C CA . ASN A 1 91 ? 12.630 -14.855 12.345 1.00 85.75 91 ASN A CA 1
ATOM 696 C C . ASN A 1 91 ? 12.306 -15.293 10.907 1.00 85.75 91 ASN 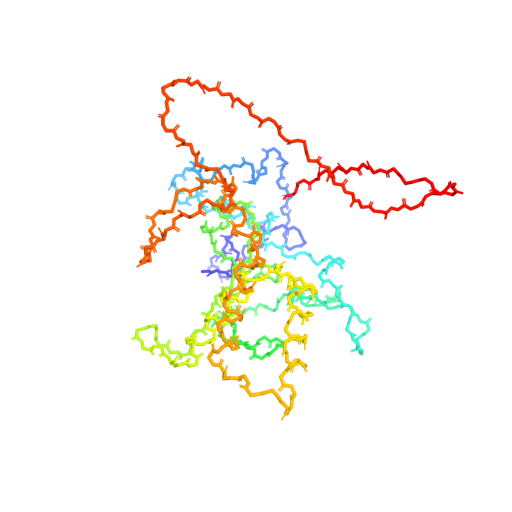A C 1
ATOM 698 O O . ASN A 1 91 ? 13.069 -16.042 10.307 1.00 85.75 91 ASN A O 1
ATOM 702 N N . MET A 1 92 ? 11.155 -14.886 10.369 1.00 86.25 92 MET A N 1
ATOM 703 C CA . MET A 1 92 ? 10.687 -15.277 9.040 1.00 86.25 92 MET A CA 1
ATOM 704 C C . MET A 1 92 ? 10.023 -14.071 8.391 1.00 86.25 92 MET A C 1
ATOM 706 O O . MET A 1 92 ? 8.815 -13.864 8.525 1.00 86.25 92 MET A O 1
ATOM 710 N N . GLN A 1 93 ? 10.838 -13.242 7.746 1.00 85.94 93 GLN A N 1
ATOM 711 C CA . GLN A 1 93 ? 10.384 -11.985 7.170 1.00 85.94 93 GLN A CA 1
ATOM 712 C C . GLN A 1 93 ? 9.864 -12.173 5.741 1.00 85.94 93 GLN A C 1
ATOM 714 O O . GLN A 1 93 ? 10.318 -13.043 5.001 1.00 85.94 93 GLN A O 1
ATOM 719 N N . GLY A 1 94 ? 8.931 -11.308 5.353 1.00 89.19 94 GLY A N 1
ATOM 720 C CA . GLY A 1 94 ? 8.328 -11.292 4.027 1.00 89.19 94 GLY A CA 1
ATOM 721 C C . GLY A 1 94 ? 6.974 -11.997 3.971 1.00 89.19 94 GLY A C 1
ATOM 722 O O . GLY A 1 94 ? 6.593 -12.776 4.845 1.00 89.19 94 GLY A O 1
ATOM 723 N N . LYS A 1 95 ? 6.204 -11.675 2.933 1.00 90.94 95 LYS A N 1
ATOM 724 C CA . LYS A 1 95 ? 4.971 -12.379 2.575 1.00 90.94 95 LYS A CA 1
ATOM 725 C C . LYS A 1 95 ? 5.292 -13.573 1.678 1.00 90.94 95 LYS A C 1
ATOM 727 O O . LYS A 1 95 ? 6.234 -13.526 0.892 1.00 90.94 95 LYS A O 1
ATOM 732 N N . GLY A 1 96 ? 4.465 -14.615 1.751 1.00 90.06 96 GLY A N 1
ATOM 733 C CA . GLY A 1 96 ? 4.546 -15.739 0.818 1.00 90.06 96 GLY A CA 1
ATOM 734 C C . GLY A 1 96 ? 4.270 -15.307 -0.624 1.00 90.06 96 GLY A C 1
ATOM 735 O O . GLY A 1 96 ? 3.383 -14.483 -0.863 1.00 90.06 96 GLY A O 1
ATOM 736 N N . ILE A 1 97 ? 5.030 -15.874 -1.563 1.00 91.69 97 ILE A N 1
ATOM 737 C CA . ILE A 1 97 ? 4.826 -15.732 -3.013 1.00 91.69 97 ILE A CA 1
ATOM 738 C C . ILE A 1 97 ? 3.433 -16.246 -3.390 1.00 91.69 97 ILE A C 1
ATOM 740 O O . ILE A 1 97 ? 2.898 -17.147 -2.738 1.00 91.69 97 ILE A O 1
ATOM 744 N N . ARG A 1 98 ? 2.819 -15.641 -4.410 1.00 92.44 98 ARG A N 1
ATOM 745 C CA . ARG A 1 98 ? 1.466 -15.991 -4.847 1.00 92.44 98 ARG A CA 1
ATOM 746 C C . ARG A 1 98 ? 1.352 -15.928 -6.361 1.00 92.44 98 ARG A C 1
ATOM 748 O O . ARG A 1 98 ? 1.611 -14.876 -6.935 1.00 92.44 98 ARG A O 1
ATOM 755 N N . ASP A 1 99 ? 0.853 -16.997 -6.971 1.00 92.81 99 ASP A N 1
ATOM 756 C CA . ASP A 1 99 ? 0.760 -17.109 -8.432 1.00 92.81 99 ASP A CA 1
ATOM 757 C C . ASP A 1 99 ? -0.476 -16.433 -9.038 1.00 92.81 99 ASP A C 1
ATOM 759 O O . ASP A 1 99 ? -0.468 -16.076 -10.216 1.00 92.81 99 ASP A O 1
ATOM 763 N N . SER A 1 100 ? -1.523 -16.202 -8.240 1.00 94.88 100 SER A N 1
ATOM 764 C CA . SER A 1 100 ? -2.784 -15.610 -8.694 1.00 94.88 100 SER A CA 1
ATOM 765 C C . SER A 1 100 ? -3.344 -14.582 -7.712 1.00 94.88 100 SER A C 1
ATOM 767 O O . SER A 1 100 ? -3.165 -14.681 -6.501 1.00 94.88 100 SER A O 1
ATOM 769 N N . THR A 1 101 ? -4.083 -13.603 -8.226 1.00 95.31 101 THR A N 1
ATOM 770 C CA . THR A 1 101 ? -4.843 -12.660 -7.395 1.00 95.31 101 THR A CA 1
ATOM 771 C C . THR A 1 101 ? -5.979 -13.380 -6.665 1.00 95.31 101 THR A C 1
ATOM 773 O O . THR A 1 101 ? -6.643 -14.239 -7.244 1.00 95.31 101 THR A O 1
ATOM 776 N N . ALA A 1 102 ? -6.221 -13.029 -5.402 1.00 93.81 102 ALA A N 1
ATOM 777 C CA . ALA A 1 102 ? -7.270 -13.629 -4.584 1.00 93.81 102 ALA A CA 1
ATOM 778 C C . ALA A 1 102 ? -7.861 -12.636 -3.575 1.00 93.81 102 ALA A C 1
ATOM 780 O O . ALA A 1 102 ? -7.188 -11.721 -3.099 1.00 93.81 102 ALA A O 1
ATOM 781 N N . ILE A 1 103 ? -9.122 -12.858 -3.201 1.00 92.62 103 ILE A N 1
ATOM 782 C CA . ILE A 1 103 ? -9.738 -12.204 -2.044 1.00 92.62 103 ILE A CA 1
ATOM 783 C C . ILE A 1 103 ? -9.485 -13.093 -0.826 1.00 92.62 103 ILE A C 1
ATOM 785 O O . ILE A 1 103 ? -9.912 -14.245 -0.791 1.00 92.62 103 ILE A O 1
ATOM 789 N N . VAL A 1 104 ? -8.795 -12.557 0.176 1.00 90.56 104 VAL A N 1
ATOM 790 C CA . VAL A 1 104 ? -8.440 -13.269 1.410 1.00 90.56 104 VAL A CA 1
ATOM 791 C C . VAL A 1 104 ? -9.071 -12.594 2.621 1.00 90.56 104 VAL A C 1
ATOM 793 O O . VAL A 1 104 ? -9.442 -11.424 2.560 1.00 90.56 104 VAL A O 1
ATOM 796 N N . LYS A 1 105 ? -9.183 -13.314 3.738 1.00 89.12 105 LYS A N 1
ATOM 797 C CA . LYS A 1 105 ? -9.529 -12.703 5.026 1.00 89.12 105 LYS A CA 1
ATOM 798 C C . LYS A 1 105 ? -8.261 -12.219 5.723 1.00 89.12 105 LYS A C 1
ATOM 800 O O . LYS A 1 105 ? -7.276 -12.953 5.778 1.00 89.12 105 LYS A O 1
ATOM 805 N N . ASP A 1 106 ? -8.292 -11.001 6.247 1.00 84.06 106 ASP A N 1
ATOM 806 C CA . ASP A 1 106 ? -7.244 -10.480 7.118 1.00 84.06 106 ASP A CA 1
ATOM 807 C C . ASP A 1 106 ? -7.337 -11.090 8.532 1.00 84.06 106 ASP A C 1
ATOM 809 O O . ASP A 1 106 ? -8.237 -11.875 8.849 1.00 84.06 106 ASP A O 1
ATOM 813 N N . LYS A 1 107 ? -6.410 -10.705 9.415 1.00 80.06 107 LYS A N 1
ATOM 814 C CA . LYS A 1 107 ? -6.388 -11.146 10.823 1.00 80.06 107 LYS A CA 1
ATOM 815 C C . LYS A 1 107 ? -7.648 -10.792 11.629 1.00 80.06 107 LYS A C 1
ATOM 817 O O . LYS A 1 107 ? -7.863 -11.380 12.684 1.00 80.06 107 LYS A O 1
ATOM 822 N N . ASN A 1 108 ? -8.440 -9.827 11.165 1.00 81.06 108 ASN A N 1
ATOM 823 C CA . ASN A 1 108 ? -9.687 -9.389 11.788 1.00 81.06 108 ASN A CA 1
ATOM 824 C C . ASN A 1 108 ? -10.918 -10.036 11.121 1.00 81.06 108 ASN A C 1
ATOM 826 O O . ASN A 1 108 ? -12.046 -9.762 11.523 1.00 81.06 108 ASN A O 1
ATOM 830 N N . GLY A 1 109 ? -10.723 -10.884 10.105 1.00 84.00 109 GLY A N 1
ATOM 831 C CA . GLY A 1 109 ? -11.786 -11.530 9.337 1.00 84.00 109 GLY A CA 1
ATOM 832 C C . GLY A 1 109 ? -12.356 -10.687 8.190 1.00 84.00 109 GLY A C 1
ATOM 833 O O . GLY A 1 109 ? -13.258 -11.162 7.493 1.00 84.00 109 GLY A O 1
ATOM 834 N N . SER A 1 110 ? -11.839 -9.478 7.960 1.00 83.25 110 SER A N 1
ATOM 835 C CA . SER A 1 110 ? -12.256 -8.590 6.871 1.00 83.25 110 SER A CA 1
ATOM 836 C C . SER A 1 110 ? -11.695 -9.063 5.534 1.00 83.25 110 SER A C 1
ATOM 838 O O . SER A 1 110 ? -10.574 -9.562 5.462 1.00 83.25 110 SER A O 1
ATOM 840 N N . LEU A 1 111 ? -12.462 -8.902 4.454 1.00 85.88 111 LEU A N 1
ATOM 841 C CA . LEU A 1 111 ? -12.003 -9.264 3.112 1.00 85.88 111 LEU A CA 1
ATOM 842 C C . LEU A 1 111 ? -10.983 -8.239 2.599 1.00 85.88 111 LEU A C 1
ATOM 844 O O . LEU A 1 111 ? -11.215 -7.035 2.689 1.00 85.88 111 LEU A O 1
ATOM 848 N N . ARG A 1 112 ? -9.886 -8.720 2.012 1.00 87.81 112 ARG A N 1
ATOM 849 C CA . ARG A 1 112 ? -8.835 -7.920 1.374 1.00 87.81 112 ARG A CA 1
ATOM 850 C C . ARG A 1 112 ? -8.453 -8.522 0.027 1.00 87.81 112 ARG A C 1
ATOM 852 O O . ARG A 1 112 ? -8.340 -9.740 -0.094 1.00 87.81 112 ARG A O 1
ATOM 859 N N . LEU A 1 113 ? -8.210 -7.667 -0.966 1.00 90.81 113 LEU A N 1
ATOM 860 C CA . LEU A 1 113 ? -7.637 -8.086 -2.243 1.00 90.81 113 LEU A CA 1
ATOM 861 C C . LEU A 1 113 ? -6.120 -8.225 -2.105 1.00 90.81 113 LEU A C 1
ATOM 863 O O . LEU A 1 113 ? -5.421 -7.258 -1.798 1.00 90.81 113 LEU A O 1
ATOM 867 N N . GLU A 1 114 ? -5.622 -9.423 -2.364 1.00 91.81 114 GLU A N 1
ATOM 868 C CA . GLU A 1 114 ? -4.203 -9.738 -2.429 1.00 91.81 114 GLU A CA 1
ATOM 869 C C . GLU A 1 114 ? -3.841 -10.100 -3.873 1.00 91.81 114 GLU A C 1
ATOM 871 O O . GLU A 1 114 ? -4.344 -11.076 -4.431 1.00 91.81 114 GLU A O 1
ATOM 876 N N . MET A 1 115 ? -2.968 -9.305 -4.484 1.00 93.81 115 MET A N 1
ATOM 877 C CA . MET A 1 115 ? -2.523 -9.510 -5.860 1.00 93.81 115 MET A CA 1
ATOM 878 C C . MET A 1 115 ? -1.545 -10.693 -5.972 1.00 93.81 115 MET A C 1
ATOM 880 O O . MET A 1 115 ? -0.955 -11.140 -4.975 1.00 93.81 115 MET A O 1
ATOM 884 N N . LYS A 1 116 ? -1.350 -11.170 -7.210 1.00 94.94 116 LYS A N 1
ATOM 885 C CA . LYS A 1 116 ? -0.189 -11.990 -7.590 1.00 94.94 116 LYS A CA 1
ATOM 886 C C . LYS A 1 116 ? 1.097 -11.316 -7.093 1.00 94.94 116 LYS A C 1
ATOM 888 O O . LYS A 1 116 ? 1.241 -10.099 -7.231 1.00 94.94 116 LYS A O 1
ATOM 893 N N . ARG A 1 117 ? 1.997 -12.096 -6.494 1.00 93.44 117 ARG A N 1
ATOM 894 C CA . ARG A 1 117 ? 3.189 -11.613 -5.794 1.00 93.44 117 ARG A CA 1
ATOM 895 C C . ARG A 1 117 ? 4.404 -12.436 -6.169 1.00 93.44 117 ARG A C 1
ATOM 897 O O . ARG A 1 117 ? 4.417 -13.631 -5.898 1.00 93.44 117 ARG A O 1
ATOM 904 N N . ASP A 1 118 ? 5.428 -11.770 -6.681 1.00 92.88 118 ASP A N 1
ATOM 905 C CA . ASP A 1 118 ? 6.744 -12.343 -6.984 1.00 92.88 118 ASP A CA 1
ATOM 906 C C . ASP A 1 118 ? 7.829 -11.921 -5.978 1.00 92.88 118 ASP A C 1
ATOM 908 O O . ASP A 1 118 ? 8.836 -12.610 -5.844 1.00 92.88 118 ASP A O 1
ATOM 912 N N . HIS A 1 119 ? 7.598 -10.838 -5.228 1.00 91.75 119 HIS A N 1
ATOM 913 C CA . HIS A 1 119 ? 8.550 -10.281 -4.275 1.00 91.75 119 HIS A CA 1
ATOM 914 C C . HIS A 1 119 ? 7.993 -10.317 -2.836 1.00 91.75 119 HIS A C 1
ATOM 916 O O . HIS A 1 119 ? 6.934 -9.733 -2.554 1.00 91.75 119 HIS A O 1
ATOM 922 N N . PRO A 1 120 ? 8.707 -10.940 -1.876 1.00 90.56 120 PRO A N 1
ATOM 923 C CA . PRO A 1 120 ? 8.203 -11.145 -0.514 1.00 90.56 120 PRO A CA 1
ATOM 924 C C . PRO A 1 120 ? 8.018 -9.837 0.271 1.00 90.56 120 PRO A C 1
ATOM 926 O O . PRO A 1 120 ? 7.095 -9.722 1.076 1.00 90.56 120 PRO A O 1
ATOM 929 N N . PHE A 1 121 ? 8.855 -8.832 0.014 1.00 91.06 121 PHE A N 1
ATOM 930 C CA . PHE A 1 121 ? 8.824 -7.534 0.704 1.00 91.06 121 PHE A CA 1
ATOM 931 C C . PHE A 1 121 ? 8.062 -6.420 -0.012 1.00 91.06 121 PHE A C 1
ATOM 933 O O . PHE A 1 121 ? 7.905 -5.341 0.554 1.00 91.06 121 PHE A O 1
ATOM 940 N N . LEU A 1 122 ? 7.564 -6.653 -1.227 1.00 92.12 122 LEU A N 1
ATOM 941 C CA . LEU A 1 122 ? 6.902 -5.599 -1.987 1.00 92.12 122 LEU A CA 1
ATOM 942 C C . LEU A 1 122 ? 5.551 -5.243 -1.361 1.00 92.12 122 LEU A C 1
ATOM 944 O O . LEU A 1 122 ? 4.677 -6.090 -1.169 1.00 92.12 122 LEU A O 1
ATOM 948 N N . VAL A 1 123 ? 5.360 -3.979 -1.020 1.00 91.94 123 VAL A N 1
ATOM 949 C CA . VAL A 1 123 ? 4.054 -3.439 -0.661 1.00 91.94 123 VAL A CA 1
ATOM 950 C C . VAL A 1 123 ? 3.227 -3.376 -1.938 1.00 91.94 123 VAL A C 1
ATOM 952 O O . VAL A 1 123 ? 3.701 -2.916 -2.968 1.00 91.94 123 VAL A O 1
ATOM 955 N N . GLN A 1 124 ? 2.003 -3.898 -1.873 1.00 92.00 124 GLN A N 1
ATOM 956 C CA . GLN A 1 124 ? 1.083 -3.846 -3.002 1.00 92.00 124 GLN A CA 1
ATOM 957 C C . GLN A 1 124 ? 0.767 -2.383 -3.311 1.00 92.00 124 GLN A C 1
ATOM 959 O O . GLN A 1 124 ? 0.239 -1.689 -2.444 1.00 92.00 124 GLN A O 1
ATOM 964 N N . ASP A 1 125 ? 1.083 -1.930 -4.517 1.00 91.06 125 ASP A N 1
ATOM 965 C CA . ASP A 1 125 ? 1.032 -0.524 -4.894 1.00 91.06 125 ASP A CA 1
ATOM 966 C C . ASP A 1 125 ? 0.154 -0.286 -6.132 1.00 91.06 125 ASP A C 1
ATOM 968 O O . ASP A 1 125 ? -0.410 -1.194 -6.761 1.00 91.06 125 ASP A O 1
ATOM 972 N N . PHE A 1 126 ? -0.009 0.990 -6.462 1.00 90.75 126 PHE A N 1
ATOM 973 C CA . PHE A 1 126 ? -0.582 1.436 -7.719 1.00 90.75 126 PHE A CA 1
ATOM 974 C C . PHE A 1 126 ? 0.411 2.387 -8.372 1.00 90.75 126 PHE A C 1
ATOM 976 O O . PHE A 1 126 ? 0.626 3.483 -7.860 1.00 90.75 126 PHE A O 1
ATOM 983 N N . GLN A 1 127 ? 0.974 1.959 -9.504 1.00 91.12 127 GLN A N 1
ATOM 984 C CA . GLN A 1 127 ? 2.014 2.663 -10.254 1.00 91.12 127 GLN A CA 1
ATOM 985 C C . GLN A 1 127 ? 1.789 4.179 -10.302 1.00 91.12 127 GLN A C 1
ATOM 987 O O . GLN A 1 127 ? 2.581 4.932 -9.742 1.00 91.12 127 GLN A O 1
ATOM 992 N N . TYR A 1 128 ? 0.672 4.637 -10.875 1.00 89.31 128 TYR A N 1
ATOM 993 C CA . TYR A 1 128 ? 0.422 6.072 -11.025 1.00 89.31 128 TYR A CA 1
ATOM 994 C C . TYR A 1 128 ? 0.304 6.817 -9.694 1.00 89.31 128 TYR A C 1
ATOM 996 O O . TYR A 1 128 ? 0.682 7.980 -9.624 1.00 89.31 128 TYR A O 1
ATOM 1004 N N . HIS A 1 129 ? -0.179 6.177 -8.625 1.00 90.25 129 HIS A N 1
ATOM 1005 C CA . HIS A 1 129 ? -0.217 6.822 -7.312 1.00 90.25 129 HIS A CA 1
ATOM 1006 C C . HIS A 1 129 ? 1.187 6.981 -6.739 1.00 90.25 129 HIS A C 1
ATOM 1008 O O . HIS A 1 129 ? 1.552 8.087 -6.352 1.00 90.25 129 HIS A O 1
ATOM 1014 N N . THR A 1 130 ? 1.990 5.914 -6.738 1.00 91.31 130 THR A N 1
ATOM 1015 C CA . THR A 1 130 ? 3.387 5.976 -6.289 1.00 91.31 130 THR A CA 1
ATOM 1016 C C . THR A 1 130 ? 4.168 7.013 -7.091 1.00 91.31 130 THR A C 1
ATOM 1018 O O . THR A 1 130 ? 4.909 7.806 -6.514 1.00 91.31 130 THR A O 1
ATOM 1021 N N . GLN A 1 131 ? 3.970 7.058 -8.408 1.00 92.00 131 GLN A N 1
ATOM 1022 C CA . GLN A 1 131 ? 4.647 8.012 -9.274 1.00 92.00 131 GLN A CA 1
ATOM 1023 C C . GLN A 1 131 ? 4.165 9.450 -9.065 1.00 92.00 131 GLN A C 1
ATOM 1025 O O . GLN A 1 131 ? 5.000 10.343 -8.995 1.00 92.00 131 GLN A O 1
ATOM 1030 N N . ALA A 1 132 ? 2.864 9.694 -8.909 1.00 89.94 132 ALA A N 1
ATOM 1031 C CA . ALA A 1 132 ? 2.342 11.040 -8.681 1.00 89.94 132 ALA A CA 1
ATOM 1032 C C . ALA A 1 132 ? 2.711 11.592 -7.295 1.00 89.94 132 ALA A C 1
ATOM 1034 O O . ALA A 1 132 ? 3.078 12.758 -7.177 1.00 89.94 132 ALA A O 1
ATOM 1035 N N . TRP A 1 133 ? 2.633 10.761 -6.252 1.00 89.00 133 TRP A N 1
ATOM 1036 C CA . TRP A 1 133 ? 2.878 11.173 -4.866 1.00 89.00 133 TRP A CA 1
ATOM 1037 C C . TRP A 1 133 ? 4.346 11.092 -4.455 1.00 89.00 133 TRP A C 1
ATOM 1039 O O . TRP A 1 133 ? 4.710 11.655 -3.425 1.00 89.00 133 TRP A O 1
ATOM 1049 N N . ARG A 1 134 ? 5.183 10.385 -5.229 1.00 89.94 134 ARG A N 1
ATOM 1050 C CA . ARG A 1 134 ? 6.610 10.158 -4.939 1.00 89.94 134 ARG A CA 1
ATOM 1051 C C . ARG A 1 134 ? 6.856 9.644 -3.517 1.00 89.94 134 ARG A C 1
ATOM 1053 O O . ARG A 1 134 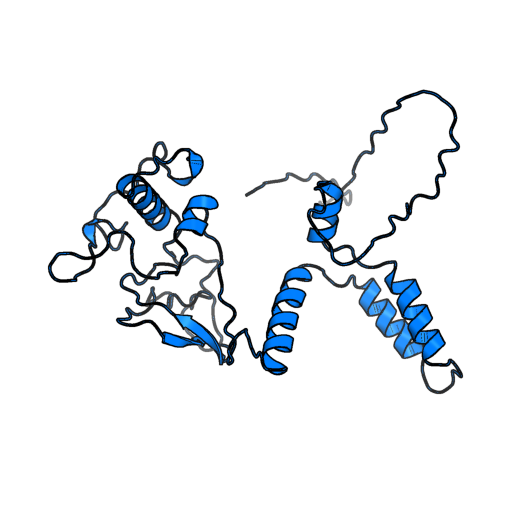? 7.905 9.891 -2.942 1.00 89.94 134 ARG A O 1
ATOM 1060 N N . ALA A 1 135 ? 5.892 8.949 -2.925 1.00 81.88 135 ALA A N 1
ATOM 1061 C CA . ALA A 1 135 ? 5.938 8.499 -1.542 1.00 81.88 135 ALA A CA 1
ATOM 1062 C C . ALA A 1 135 ? 5.231 7.152 -1.407 1.00 81.88 135 ALA A C 1
ATOM 1064 O O . ALA A 1 135 ? 4.406 6.775 -2.245 1.00 81.88 135 ALA A O 1
ATOM 1065 N N . ASN A 1 136 ? 5.575 6.416 -0.349 1.00 74.94 136 ASN A N 1
ATOM 1066 C CA . ASN A 1 136 ? 4.825 5.222 0.012 1.00 74.94 136 ASN A CA 1
ATOM 1067 C C . ASN A 1 136 ? 3.460 5.674 0.545 1.00 74.94 136 ASN A C 1
ATOM 1069 O O . ASN A 1 136 ? 3.386 6.331 1.585 1.00 74.94 136 ASN A O 1
ATOM 1073 N N . GLY A 1 137 ? 2.408 5.366 -0.207 1.00 73.06 137 GLY A N 1
ATOM 1074 C CA . GLY A 1 137 ? 1.029 5.659 0.151 1.00 73.06 137 GLY A CA 1
ATOM 1075 C C . GLY A 1 137 ? 0.298 4.391 0.572 1.00 73.06 137 GLY A C 1
ATOM 1076 O O . GLY A 1 137 ? 0.445 3.339 -0.048 1.00 73.06 137 GLY A O 1
ATOM 1077 N N . ASP A 1 138 ? -0.523 4.499 1.615 1.00 72.06 138 ASP A N 1
ATOM 1078 C CA . ASP A 1 138 ? -1.425 3.420 2.014 1.00 72.06 138 ASP A CA 1
ATOM 1079 C C . ASP A 1 138 ? -2.702 3.502 1.166 1.00 72.06 138 ASP A C 1
ATOM 1081 O O . ASP A 1 138 ? -3.598 4.304 1.440 1.00 72.06 138 ASP A O 1
ATOM 1085 N N . ILE A 1 139 ? -2.768 2.700 0.099 1.00 77.25 139 ILE A N 1
ATOM 1086 C CA . ILE A 1 139 ? -3.990 2.514 -0.687 1.00 77.25 139 ILE A CA 1
ATOM 1087 C C . ILE A 1 139 ? -4.627 1.192 -0.281 1.00 77.25 139 ILE A C 1
ATOM 1089 O O . ILE A 1 139 ? -4.056 0.119 -0.475 1.00 77.25 139 ILE A O 1
ATOM 1093 N N . SER A 1 140 ? -5.864 1.266 0.202 1.00 76.31 140 SER A N 1
ATOM 1094 C CA . SER A 1 140 ? -6.688 0.092 0.466 1.00 76.31 140 SER A CA 1
ATOM 1095 C C . SER A 1 140 ? -7.939 0.122 -0.402 1.00 76.31 140 SER A C 1
ATOM 1097 O O . SER A 1 140 ? -8.630 1.138 -0.478 1.00 76.31 140 SER A O 1
ATOM 1099 N N . LEU A 1 141 ? -8.245 -1.003 -1.049 1.00 82.75 141 LEU A N 1
ATOM 1100 C CA . LEU A 1 141 ? -9.514 -1.171 -1.748 1.00 82.75 141 LEU A CA 1
ATOM 1101 C C . LEU A 1 141 ? -10.606 -1.570 -0.758 1.00 82.75 141 LEU A C 1
ATOM 1103 O O . LEU A 1 141 ? -10.463 -2.547 -0.020 1.00 82.75 141 LEU A O 1
ATOM 1107 N N . ILE A 1 142 ? -11.728 -0.857 -0.805 1.00 78.69 142 ILE A N 1
ATOM 1108 C CA . ILE A 1 142 ? -12.958 -1.268 -0.132 1.00 78.69 142 ILE A CA 1
ATOM 1109 C C . ILE A 1 142 ? -13.648 -2.297 -1.028 1.00 78.69 142 ILE A C 1
ATOM 1111 O O . ILE A 1 142 ? -14.003 -2.003 -2.168 1.00 78.69 142 ILE A O 1
ATOM 1115 N N . LEU A 1 143 ? -13.820 -3.517 -0.521 1.00 81.56 143 LEU A N 1
ATOM 1116 C CA . LEU A 1 143 ? -14.480 -4.590 -1.260 1.00 81.56 143 LEU A CA 1
ATOM 1117 C C . LEU A 1 143 ? -15.979 -4.610 -0.952 1.00 81.56 143 LEU A C 1
ATOM 1119 O O . LEU A 1 143 ? -16.381 -4.915 0.171 1.00 81.56 143 LEU A O 1
ATOM 1123 N N . SER A 1 144 ? -16.794 -4.337 -1.970 1.00 78.25 144 SER A N 1
ATOM 1124 C CA . SER A 1 144 ? -18.238 -4.591 -1.946 1.00 78.25 144 SER A CA 1
ATOM 1125 C C . SER A 1 144 ? -18.524 -6.040 -2.337 1.00 78.25 144 SER A C 1
ATOM 1127 O O . SER A 1 144 ? -17.878 -6.591 -3.231 1.00 78.25 144 SER A O 1
ATOM 1129 N N . LYS A 1 145 ? -19.512 -6.671 -1.693 1.00 77.12 145 LYS A N 1
ATOM 1130 C CA . LYS A 1 145 ? -19.951 -8.036 -2.044 1.00 77.12 145 LYS A CA 1
ATOM 1131 C C . LYS A 1 145 ? -20.904 -8.068 -3.241 1.00 77.12 145 LYS A C 1
ATOM 1133 O O . LYS A 1 145 ? -21.210 -9.148 -3.745 1.00 77.12 145 LYS A O 1
ATOM 1138 N N . ARG A 1 146 ? -21.418 -6.912 -3.661 1.00 80.81 146 ARG A N 1
ATOM 1139 C CA . ARG A 1 146 ? -22.383 -6.748 -4.757 1.00 80.81 146 ARG A CA 1
ATOM 1140 C C . ARG A 1 146 ? -21.869 -5.746 -5.787 1.00 80.81 146 ARG A C 1
ATOM 1142 O O . ARG A 1 146 ? -20.973 -4.954 -5.492 1.00 80.81 146 ARG A O 1
ATOM 1149 N N . SER A 1 147 ? -22.467 -5.790 -6.980 1.00 78.38 147 SER A N 1
ATOM 1150 C CA . SER A 1 147 ? -22.211 -4.802 -8.030 1.00 78.38 147 SER A CA 1
ATOM 1151 C C . SER A 1 147 ? -22.436 -3.380 -7.494 1.00 78.38 147 SER A C 1
ATOM 1153 O O . SER A 1 147 ? -23.418 -3.171 -6.776 1.00 78.38 147 SER A O 1
ATOM 1155 N N . PRO A 1 148 ? -21.577 -2.406 -7.842 1.00 76.88 148 PRO A N 1
ATOM 1156 C CA . PRO A 1 148 ? -21.792 -1.003 -7.496 1.00 76.88 148 PRO A CA 1
ATOM 1157 C C . PRO A 1 148 ? -23.093 -0.433 -8.078 1.00 76.88 148 PRO A C 1
ATOM 1159 O O . PRO A 1 148 ? -23.660 0.474 -7.479 1.00 76.88 148 PRO A O 1
ATOM 1162 N N . ASP A 1 149 ? -23.610 -1.004 -9.171 1.00 85.00 149 ASP A N 1
ATOM 1163 C CA . ASP A 1 149 ? -24.891 -0.596 -9.769 1.00 85.00 149 ASP A CA 1
ATOM 1164 C C . ASP A 1 149 ? -26.107 -1.086 -8.964 1.00 85.00 149 ASP A C 1
ATOM 1166 O O . ASP A 1 149 ? -27.235 -0.654 -9.190 1.00 85.00 149 ASP A O 1
ATOM 1170 N N . ASN A 1 150 ? -25.898 -2.016 -8.026 1.00 84.56 150 ASN A N 1
ATOM 1171 C CA . ASN A 1 150 ? -26.939 -2.535 -7.145 1.00 84.56 150 ASN A CA 1
ATOM 1172 C C . ASN A 1 150 ? -26.353 -2.926 -5.773 1.00 84.56 150 ASN A C 1
ATOM 1174 O O . ASN A 1 150 ? -26.253 -4.122 -5.450 1.00 84.56 150 ASN A O 1
ATOM 1178 N N . PRO A 1 151 ? -25.913 -1.939 -4.972 1.00 83.00 151 PRO A N 1
ATOM 1179 C CA . PRO A 1 151 ? -25.246 -2.204 -3.710 1.00 83.00 151 PRO A CA 1
ATOM 1180 C C . PRO A 1 151 ? -26.255 -2.698 -2.671 1.00 83.00 151 PRO A C 1
ATOM 1182 O O . PRO A 1 151 ? -27.386 -2.216 -2.578 1.00 83.00 151 PRO A O 1
ATOM 1185 N N . SER A 1 152 ? -25.851 -3.657 -1.836 1.00 84.00 152 SER A N 1
ATOM 1186 C CA . SER A 1 152 ? -26.701 -4.053 -0.712 1.00 84.00 152 SER A CA 1
ATOM 1187 C C . SER A 1 152 ? -26.709 -2.969 0.367 1.00 84.00 152 SER A C 1
ATOM 1189 O O . SER A 1 152 ? -25.725 -2.250 0.543 1.00 84.00 152 SER A O 1
ATOM 1191 N N . LYS A 1 153 ? -27.773 -2.907 1.183 1.00 85.44 153 LYS A N 1
ATOM 1192 C CA . LYS A 1 153 ? -27.813 -2.026 2.368 1.00 85.44 153 LYS A CA 1
ATOM 1193 C C . LYS A 1 153 ? -26.582 -2.213 3.265 1.00 85.44 153 LYS A C 1
ATOM 1195 O O . LYS A 1 153 ? -26.058 -1.244 3.799 1.00 85.44 153 LYS A O 1
ATOM 1200 N N . SER A 1 154 ? -26.097 -3.450 3.401 1.00 82.81 154 SER A N 1
ATOM 1201 C CA . SER A 1 154 ? -24.880 -3.742 4.163 1.00 82.81 154 SER A CA 1
ATOM 1202 C C . SER A 1 154 ? -23.609 -3.174 3.534 1.00 82.81 154 SER A C 1
ATOM 1204 O O . SER A 1 154 ? -22.760 -2.699 4.282 1.00 82.81 154 SER A O 1
ATOM 1206 N N . ASP A 1 155 ? -23.470 -3.197 2.203 1.00 80.38 155 ASP A N 1
ATOM 1207 C CA . ASP A 1 155 ? -22.296 -2.625 1.523 1.00 80.38 155 ASP A CA 1
ATOM 1208 C C . ASP A 1 155 ? -22.286 -1.094 1.665 1.00 80.38 155 ASP A C 1
ATOM 1210 O O . ASP A 1 155 ? -21.240 -0.508 1.947 1.00 80.38 155 ASP A O 1
ATOM 1214 N N . ILE A 1 156 ? -23.461 -0.457 1.555 1.00 82.69 156 ILE A N 1
ATOM 1215 C CA . ILE A 1 156 ? -23.629 0.991 1.764 1.00 82.69 156 ILE A CA 1
ATOM 1216 C C . ILE A 1 156 ? -23.205 1.370 3.185 1.00 82.69 156 ILE A C 1
ATOM 1218 O O . ILE A 1 156 ? -22.313 2.195 3.355 1.00 82.69 156 ILE A O 1
ATOM 1222 N N . ILE A 1 157 ? -23.778 0.718 4.204 1.00 82.19 157 ILE A N 1
ATOM 1223 C CA . ILE A 1 157 ? -23.468 0.998 5.615 1.00 82.19 157 ILE A CA 1
ATOM 1224 C C . ILE A 1 157 ? -21.986 0.738 5.920 1.00 82.19 157 ILE A C 1
ATOM 1226 O O . ILE A 1 157 ? -21.367 1.492 6.668 1.00 82.19 157 ILE A O 1
ATOM 1230 N N . ALA A 1 158 ? -21.394 -0.329 5.375 1.00 80.06 158 ALA A N 1
ATOM 1231 C CA . ALA A 1 158 ? -19.977 -0.627 5.581 1.00 80.06 158 ALA A CA 1
ATOM 1232 C C . ALA A 1 158 ? -19.072 0.453 4.968 1.00 80.06 158 ALA A C 1
ATOM 1234 O O . ALA A 1 158 ? -18.110 0.883 5.606 1.00 80.06 158 ALA A O 1
ATOM 1235 N N . THR A 1 159 ? -19.410 0.918 3.763 1.00 81.31 159 THR A N 1
ATOM 1236 C CA . THR A 1 159 ? -18.678 1.978 3.061 1.00 81.31 159 THR A CA 1
ATOM 1237 C C . THR A 1 159 ? -18.815 3.308 3.796 1.00 81.31 159 THR A C 1
ATOM 1239 O O . THR A 1 159 ? -17.811 3.957 4.079 1.00 81.31 159 THR A O 1
ATOM 1242 N N . GLU A 1 160 ? -20.033 3.676 4.195 1.00 83.88 160 GLU A N 1
ATOM 1243 C CA . GLU A 1 160 ? -20.318 4.875 4.986 1.00 83.88 160 GLU A CA 1
ATOM 1244 C C . GLU A 1 160 ? -19.542 4.873 6.307 1.00 83.88 160 GLU A C 1
ATOM 1246 O O . GLU A 1 160 ? -18.870 5.852 6.630 1.00 83.88 160 GLU A O 1
ATOM 1251 N N . LYS A 1 161 ? -19.562 3.763 7.057 1.00 78.69 161 LYS A N 1
ATOM 1252 C CA . LYS A 1 161 ? -18.803 3.621 8.311 1.00 78.69 161 LYS A CA 1
ATOM 1253 C C . LYS A 1 161 ? -17.302 3.756 8.099 1.00 78.69 161 LYS A C 1
ATOM 1255 O O . LYS A 1 161 ? -16.621 4.349 8.931 1.00 78.69 161 LYS A O 1
ATOM 1260 N N . TYR A 1 162 ? -16.778 3.205 7.007 1.00 80.56 162 TYR A N 1
ATOM 1261 C CA . TYR A 1 162 ? -15.360 3.321 6.694 1.00 80.56 162 TYR A CA 1
ATOM 1262 C C . TYR A 1 162 ? -14.979 4.771 6.374 1.00 80.56 162 TYR A C 1
ATOM 1264 O O . TYR A 1 162 ? -14.045 5.304 6.974 1.00 80.56 162 TYR A O 1
ATOM 1272 N N . VAL A 1 163 ? -15.728 5.425 5.479 1.00 80.12 163 VAL A N 1
ATOM 1273 C CA . VAL A 1 163 ? -15.483 6.814 5.065 1.00 80.12 163 VAL A CA 1
ATOM 1274 C C . VAL A 1 163 ? -15.644 7.771 6.244 1.00 80.12 163 VAL A C 1
ATOM 1276 O O . VAL A 1 163 ? -14.733 8.548 6.516 1.00 80.12 163 VAL A O 1
ATOM 1279 N N . SER A 1 164 ? -16.748 7.680 6.989 1.00 76.81 164 SER A N 1
ATOM 1280 C CA . SER A 1 164 ? -16.982 8.510 8.179 1.00 76.81 164 SER A CA 1
ATOM 1281 C C . SER A 1 164 ? -15.936 8.256 9.264 1.00 76.81 164 SER A C 1
ATOM 1283 O O . SER A 1 164 ? -15.405 9.205 9.831 1.00 76.81 164 SER A O 1
ATOM 1285 N N . GLY A 1 165 ? -15.553 6.999 9.505 1.00 74.44 165 GLY A N 1
ATOM 1286 C CA . GLY A 1 165 ? -14.499 6.652 10.455 1.00 74.44 165 GLY A CA 1
ATOM 1287 C C . GLY A 1 165 ? -13.144 7.268 10.101 1.00 74.44 165 GLY A C 1
ATOM 1288 O O . GLY A 1 165 ? -12.422 7.693 11.000 1.00 74.44 165 GLY A O 1
ATOM 1289 N N . TYR A 1 166 ? -12.804 7.357 8.811 1.00 72.25 166 TYR A N 1
ATOM 1290 C CA . TYR A 1 166 ? -11.587 8.027 8.346 1.00 72.25 166 TYR A CA 1
ATOM 1291 C C . TYR A 1 166 ? -11.698 9.552 8.360 1.00 72.25 166 TYR A C 1
ATOM 1293 O O . TYR A 1 166 ? -10.763 10.207 8.814 1.00 72.25 166 TYR A O 1
ATOM 1301 N N . ALA A 1 167 ? -12.825 10.116 7.924 1.00 69.62 167 ALA A N 1
ATOM 1302 C CA . ALA A 1 167 ? -13.078 11.557 7.973 1.00 69.62 167 ALA A CA 1
ATOM 1303 C C . ALA A 1 167 ? -13.059 12.092 9.414 1.00 69.62 167 ALA A C 1
ATOM 1305 O O . ALA A 1 167 ? -12.605 13.205 9.669 1.00 69.62 167 ALA A O 1
ATOM 1306 N N . CYS A 1 168 ? -13.493 11.266 10.368 1.00 67.12 168 CYS A N 1
ATOM 1307 C CA . CYS A 1 168 ? -13.475 11.571 11.793 1.00 67.12 168 CYS A CA 1
ATOM 1308 C C . CYS A 1 168 ? -12.208 11.074 12.512 1.00 67.12 168 CYS A C 1
ATOM 1310 O O . CYS A 1 168 ? -12.089 11.222 13.730 1.00 67.12 168 CYS A O 1
ATOM 1312 N N . LYS A 1 169 ? -11.248 10.463 11.807 1.00 66.56 169 LYS A N 1
ATOM 1313 C CA . LYS A 1 169 ? -10.046 9.891 12.425 1.00 66.56 169 LYS A CA 1
ATOM 1314 C C . LYS A 1 169 ? -9.148 11.002 12.955 1.00 66.56 169 LYS A C 1
ATOM 1316 O O . LYS A 1 169 ? -8.681 11.847 12.203 1.00 66.56 169 LYS A O 1
ATOM 1321 N N . GLY A 1 170 ? -8.854 10.958 14.251 1.00 54.03 170 GLY A N 1
ATOM 1322 C CA . GLY A 1 170 ? -8.063 12.001 14.911 1.00 54.03 170 GLY A CA 1
ATOM 1323 C C . GLY A 1 170 ? -8.898 13.166 15.439 1.00 54.03 170 GLY A C 1
ATOM 1324 O O . GLY A 1 170 ? -8.357 13.981 16.182 1.00 54.03 170 GLY A O 1
ATOM 1325 N N . ASN A 1 171 ? -10.208 13.188 15.170 1.00 57.06 171 ASN A N 1
ATOM 1326 C CA . ASN A 1 171 ? -11.137 13.952 15.988 1.00 57.06 171 ASN A CA 1
ATOM 1327 C C . ASN A 1 171 ? -11.282 13.162 17.287 1.00 57.06 171 ASN A C 1
ATOM 1329 O O . ASN A 1 171 ? -12.040 12.194 17.366 1.00 57.06 171 ASN A O 1
ATOM 1333 N N . GLN A 1 172 ? -10.483 13.506 18.296 1.00 49.62 172 GLN A N 1
ATOM 1334 C CA . GLN A 1 172 ? -10.897 13.169 19.648 1.00 49.62 172 GLN A CA 1
ATOM 1335 C C . GLN A 1 172 ? -12.252 13.850 19.836 1.00 49.62 172 GLN A C 1
ATOM 1337 O O . GLN A 1 172 ? -12.311 15.059 19.607 1.00 49.62 172 GLN A O 1
ATOM 1342 N N . PRO A 1 173 ? -13.320 13.130 20.228 1.00 52.50 173 PRO A N 1
ATOM 1343 C CA . PRO A 1 173 ? -14.386 13.831 20.908 1.00 52.50 173 PRO A CA 1
ATOM 1344 C C . PRO A 1 173 ? -13.690 14.537 22.063 1.00 52.50 173 PRO A C 1
ATOM 1346 O O . PRO A 1 173 ? -12.996 13.884 22.854 1.00 52.50 173 PRO A O 1
ATOM 1349 N N . THR A 1 174 ? -13.774 15.860 22.116 1.00 54.47 174 THR A N 1
ATOM 1350 C CA . THR A 1 174 ? -13.336 16.554 23.319 1.00 54.47 174 THR A CA 1
ATOM 1351 C C . THR A 1 174 ? -14.041 15.887 24.503 1.00 54.47 174 THR A C 1
ATOM 1353 O O . THR A 1 174 ? -15.196 15.466 24.390 1.00 54.47 174 THR A O 1
ATOM 1356 N N . GLY A 1 175 ? -13.342 15.715 25.633 1.00 55.56 175 GLY A N 1
ATOM 1357 C CA . GLY A 1 175 ? -13.981 15.203 26.855 1.00 55.56 175 GLY A CA 1
ATOM 1358 C C . GLY A 1 175 ? -15.279 15.962 27.151 1.00 55.56 175 GLY A C 1
ATOM 1359 O O . GLY A 1 175 ? -16.263 15.362 27.548 1.00 55.56 175 GLY A O 1
ATOM 1360 N N . GLU A 1 176 ? -15.317 17.237 26.760 1.00 56.06 176 GLU A N 1
ATOM 1361 C CA . GLU A 1 176 ? -16.475 18.127 26.762 1.00 56.06 176 GLU A CA 1
ATOM 1362 C C . GLU A 1 176 ? -17.694 17.605 25.982 1.00 56.06 176 GLU A C 1
ATOM 1364 O O . GLU A 1 176 ? -18.810 17.750 26.468 1.00 56.06 176 GLU A O 1
ATOM 1369 N N . VAL A 1 177 ? -17.531 16.967 24.816 1.00 56.03 177 VAL A N 1
ATOM 1370 C CA . VAL A 1 177 ? -18.654 16.367 24.070 1.00 56.03 177 VAL A CA 1
ATOM 1371 C C . VAL A 1 177 ? -19.194 15.146 24.811 1.00 56.03 177 VAL A C 1
ATOM 1373 O O . VAL A 1 177 ? -20.407 14.989 24.931 1.00 56.03 177 VAL A O 1
ATOM 1376 N N . VAL A 1 178 ? -18.315 14.297 25.348 1.00 62.47 178 VAL A N 1
ATOM 1377 C CA . VAL A 1 178 ? -18.717 13.112 26.127 1.00 62.47 178 VAL A CA 1
ATOM 1378 C C . VAL A 1 178 ? -19.387 13.526 27.440 1.00 62.47 178 VAL A C 1
ATOM 1380 O O . VAL A 1 178 ? -20.440 12.992 27.784 1.00 62.47 178 VAL A O 1
ATOM 1383 N N . ASP A 1 179 ? -18.833 14.516 28.134 1.00 65.06 179 ASP A N 1
ATOM 1384 C CA . ASP A 1 179 ? -19.371 15.084 29.370 1.00 65.06 179 ASP A CA 1
ATOM 1385 C C . ASP A 1 179 ? -20.707 15.787 29.123 1.00 65.06 179 ASP A C 1
ATOM 1387 O O . ASP A 1 179 ? -21.633 15.628 29.913 1.00 65.06 179 ASP A O 1
ATOM 1391 N N . LEU A 1 180 ? -20.855 16.493 27.998 1.00 65.00 180 LEU A N 1
ATOM 1392 C CA . LEU A 1 180 ? -22.122 17.078 27.564 1.00 65.00 180 LEU A CA 1
ATOM 1393 C C . LEU A 1 180 ? -23.171 15.989 27.309 1.00 65.00 180 LEU A C 1
ATOM 1395 O O . LEU A 1 180 ? -24.295 16.107 27.793 1.00 65.00 180 LEU A O 1
ATOM 1399 N N . PHE A 1 181 ? -22.818 14.918 26.591 1.00 64.38 181 PHE A N 1
ATOM 1400 C CA . PHE A 1 181 ? -23.724 13.789 26.359 1.00 64.38 181 PHE A CA 1
ATOM 1401 C C . PHE A 1 181 ? -24.139 13.115 27.673 1.00 64.38 181 PHE A C 1
ATOM 1403 O O . PHE A 1 181 ? -25.331 12.914 27.896 1.00 64.38 181 PHE A O 1
ATOM 1410 N N . ASN A 1 182 ? -23.190 12.838 28.569 1.00 69.06 182 ASN A N 1
ATOM 1411 C CA . ASN A 1 182 ? -23.463 12.235 29.875 1.00 69.06 182 ASN A CA 1
ATOM 1412 C C . ASN A 1 182 ? -24.319 13.149 30.764 1.00 69.06 182 ASN A C 1
ATOM 1414 O O . ASN A 1 182 ? -25.294 12.694 31.357 1.00 69.06 182 ASN A O 1
ATOM 1418 N N . ALA A 1 183 ? -24.005 14.445 30.832 1.00 65.62 183 ALA A N 1
ATOM 1419 C CA . ALA A 1 183 ? -24.769 15.418 31.609 1.00 65.62 183 ALA A CA 1
ATOM 1420 C C . ALA A 1 183 ? -26.209 15.556 31.100 1.00 65.62 183 ALA A C 1
ATOM 1422 O O . ALA A 1 183 ? -27.130 15.687 31.902 1.00 65.62 183 ALA A O 1
ATOM 1423 N N . MET A 1 184 ? -26.422 15.493 29.783 1.00 63.56 184 MET A N 1
ATOM 1424 C CA . MET A 1 184 ? -27.760 15.557 29.192 1.00 63.56 184 MET A CA 1
ATOM 1425 C C . MET A 1 184 ? -28.570 14.279 29.424 1.00 63.56 184 MET A C 1
ATOM 1427 O O . MET A 1 184 ? -29.749 14.389 29.742 1.00 63.56 184 MET A O 1
ATOM 1431 N N . VAL A 1 185 ? -27.953 13.096 29.309 1.00 67.12 185 VAL A N 1
ATOM 1432 C CA . VAL A 1 185 ? -28.606 11.803 29.601 1.00 67.12 185 VAL A CA 1
ATOM 1433 C C . VAL A 1 185 ? -28.991 11.706 31.080 1.00 67.12 185 VAL A C 1
ATOM 1435 O O . VAL A 1 185 ? -30.106 11.305 31.404 1.00 67.12 185 VAL A O 1
ATOM 1438 N N . ASN A 1 186 ? -28.120 12.160 31.979 1.00 68.38 186 ASN A N 1
ATOM 1439 C CA . ASN A 1 186 ? -28.408 12.180 33.414 1.00 68.38 186 ASN A CA 1
ATOM 1440 C C . ASN A 1 186 ? -29.446 13.254 33.793 1.00 68.38 186 ASN A C 1
ATOM 1442 O O . ASN A 1 186 ? -30.172 13.096 34.768 1.00 68.38 186 ASN A O 1
ATOM 1446 N N . ALA A 1 187 ? -29.560 14.339 33.017 1.00 63.81 187 ALA A N 1
ATOM 1447 C CA . ALA A 1 187 ? -30.603 15.352 33.202 1.00 63.81 187 ALA A CA 1
ATOM 1448 C C . ALA A 1 187 ? -31.999 14.886 32.744 1.00 63.81 187 ALA A C 1
ATOM 1450 O O . ALA A 1 187 ? -32.981 15.590 32.981 1.00 63.81 187 ALA A O 1
ATOM 1451 N N . THR A 1 188 ? -32.090 13.728 32.082 1.00 61.12 188 THR A N 1
ATOM 1452 C CA . THR A 1 188 ? -33.344 13.135 31.595 1.00 61.12 188 THR A CA 1
ATOM 1453 C C . THR A 1 188 ? -33.913 12.020 32.473 1.00 61.12 188 THR A C 1
ATOM 1455 O O . THR A 1 188 ? -34.900 11.409 32.069 1.00 61.12 188 THR A O 1
ATOM 1458 N N . ASP A 1 189 ? -33.365 11.769 33.668 1.00 55.91 189 ASP A N 1
ATOM 1459 C CA . ASP A 1 189 ? -33.957 10.788 34.588 1.00 55.91 189 ASP A CA 1
ATOM 1460 C C . ASP A 1 189 ? -35.399 11.161 34.990 1.00 55.91 189 ASP A C 1
ATOM 1462 O O . ASP A 1 189 ? -35.768 12.338 35.042 1.00 55.91 189 ASP A O 1
ATOM 1466 N N . GLU A 1 190 ? -36.186 10.109 35.256 1.00 54.62 190 GLU A N 1
ATOM 1467 C CA . GLU A 1 190 ? -37.653 9.878 35.224 1.00 54.62 190 GLU A CA 1
ATOM 1468 C C . GLU A 1 190 ? -38.634 10.950 35.762 1.00 54.62 190 GLU A C 1
ATOM 1470 O O . GLU A 1 190 ? -39.846 10.743 35.768 1.00 54.62 190 GLU A O 1
ATOM 1475 N N . THR A 1 191 ? -38.168 12.123 36.178 1.00 54.19 191 THR A N 1
ATOM 1476 C CA . THR A 1 191 ? -38.988 13.227 36.704 1.00 54.19 191 THR A CA 1
ATOM 1477 C C . THR A 1 191 ? -39.169 14.392 35.730 1.00 54.19 191 THR A C 1
ATOM 1479 O O . THR A 1 191 ? -39.968 15.292 35.994 1.00 54.19 191 THR A O 1
ATOM 1482 N N . CYS A 1 192 ? -38.462 14.404 34.596 1.00 53.16 192 CYS A N 1
ATOM 1483 C CA . CYS A 1 192 ? -38.496 15.540 33.679 1.00 53.16 192 CYS A CA 1
ATOM 1484 C C . CYS A 1 192 ? -39.530 15.348 32.558 1.00 53.16 192 CYS A C 1
ATOM 1486 O O . CYS A 1 192 ? -39.346 14.553 31.639 1.00 53.16 192 CYS A O 1
ATOM 1488 N N . SER A 1 193 ? -40.599 16.147 32.579 1.00 57.78 193 SER A N 1
ATOM 1489 C CA . SER A 1 193 ? -41.616 16.256 31.521 1.00 57.78 193 SER A CA 1
ATOM 1490 C C . SER A 1 193 ? -41.099 16.969 30.257 1.00 57.78 193 SER A C 1
ATOM 1492 O O . SER A 1 193 ? -41.807 17.773 29.646 1.00 57.78 193 SER A O 1
ATOM 1494 N N . THR A 1 194 ? -39.838 16.760 29.885 1.00 58.91 194 THR A N 1
ATOM 1495 C CA . THR A 1 194 ? -39.239 17.350 28.685 1.00 58.91 194 THR A CA 1
ATOM 1496 C C . THR A 1 194 ? -39.525 16.473 27.475 1.00 58.91 194 THR A C 1
ATOM 1498 O O . THR A 1 194 ? -38.977 15.384 27.342 1.00 58.91 194 THR A O 1
ATOM 1501 N N . ASP A 1 195 ? -40.360 16.984 26.569 1.00 62.75 195 ASP A N 1
ATOM 1502 C CA . ASP A 1 195 ? -40.614 16.408 25.245 1.00 62.75 195 ASP A CA 1
ATOM 1503 C C . ASP A 1 195 ? -39.285 16.137 24.515 1.00 62.75 195 ASP A C 1
ATOM 1505 O O . ASP A 1 195 ? -38.415 17.016 24.444 1.00 62.75 195 ASP A O 1
ATOM 1509 N N . GLY A 1 196 ? -39.133 14.935 23.949 1.00 57.38 196 GLY A N 1
ATOM 1510 C CA . GLY A 1 196 ? -37.946 14.506 23.206 1.00 57.38 196 GLY A CA 1
ATOM 1511 C C . GLY A 1 196 ? -37.566 15.467 22.078 1.00 57.38 196 GLY A C 1
ATOM 1512 O O . GLY A 1 196 ? -36.385 15.635 21.782 1.00 57.38 196 GLY A O 1
ATOM 1513 N N . LYS A 1 197 ? -38.529 16.211 21.520 1.00 53.28 197 LYS A N 1
ATOM 1514 C CA . LYS A 1 197 ? -38.257 17.277 20.545 1.00 53.28 197 LYS A CA 1
ATOM 1515 C C . LYS A 1 197 ? -37.449 18.434 21.141 1.00 53.28 197 LYS A C 1
ATOM 1517 O O . LYS A 1 197 ? -36.555 18.962 20.476 1.00 53.28 197 LYS A O 1
ATOM 1522 N N . SER A 1 198 ? -37.719 18.821 22.388 1.00 63.97 198 SER A N 1
ATOM 1523 C CA . SER A 1 198 ? -36.966 19.864 23.101 1.00 63.97 198 SER A CA 1
ATOM 1524 C C . SER A 1 198 ? -35.534 19.418 23.406 1.00 63.97 198 SER A C 1
ATOM 1526 O O . SER A 1 198 ? -34.600 20.213 23.284 1.00 63.97 198 SER A O 1
ATOM 1528 N N . LEU A 1 199 ? -35.352 18.129 23.706 1.00 62.03 199 LEU A N 1
ATOM 1529 C CA . LEU A 1 199 ? -34.048 17.508 23.909 1.00 62.03 199 LEU A CA 1
ATOM 1530 C C . LEU A 1 199 ? -33.257 17.456 22.596 1.00 62.03 199 LEU A C 1
ATOM 1532 O O . LEU A 1 199 ? -32.131 17.941 22.558 1.00 62.03 199 LEU A O 1
ATOM 1536 N N . CYS A 1 200 ? -33.860 16.977 21.501 1.00 57.16 200 CYS A N 1
ATOM 1537 C CA . CYS A 1 200 ? -33.250 16.977 20.167 1.00 57.16 200 CYS A CA 1
ATOM 1538 C C . CYS A 1 200 ? -32.889 18.393 19.693 1.00 57.16 200 CYS A C 1
ATOM 1540 O O . CYS A 1 200 ? -31.840 18.586 19.085 1.00 57.16 200 CYS A O 1
ATOM 1542 N N . THR A 1 201 ? -33.717 19.393 20.006 1.00 57.25 201 THR A N 1
ATOM 1543 C CA . THR A 1 201 ? -33.445 20.800 19.666 1.00 57.25 201 THR A CA 1
ATOM 1544 C C . THR A 1 201 ? -32.284 21.364 20.490 1.00 57.25 201 THR A C 1
ATOM 1546 O O . THR A 1 201 ? -31.421 22.043 19.938 1.00 57.25 201 THR A O 1
ATOM 1549 N N . LYS A 1 202 ? -32.202 21.053 21.793 1.00 59.84 202 LYS A N 1
ATOM 1550 C CA . LYS A 1 202 ? -31.049 21.410 22.644 1.00 59.84 202 LYS A CA 1
ATOM 1551 C C . LYS A 1 202 ? -29.764 20.703 22.206 1.00 59.84 202 LYS A C 1
ATOM 1553 O O . LYS A 1 202 ? -28.705 21.323 22.238 1.00 59.84 202 LYS A O 1
ATOM 1558 N N . LEU A 1 203 ? -29.872 19.451 21.760 1.00 58.97 203 LEU A N 1
ATOM 1559 C CA . LEU A 1 203 ? -28.801 18.691 21.113 1.00 58.97 203 LEU A CA 1
ATOM 1560 C C . LEU A 1 203 ? -28.294 19.449 19.886 1.00 58.97 203 LEU A C 1
ATOM 1562 O O . LEU A 1 203 ? -27.149 19.873 19.876 1.00 58.97 203 LEU A O 1
ATOM 1566 N N . LEU A 1 204 ? -29.174 19.732 18.922 1.00 55.53 204 LEU A N 1
ATOM 1567 C CA . LEU A 1 204 ? -28.852 20.494 17.712 1.00 55.53 204 LEU A CA 1
ATOM 1568 C C . LEU A 1 204 ? -28.192 21.843 18.022 1.00 55.53 204 LEU A C 1
ATOM 1570 O O . LEU A 1 204 ? -27.187 22.174 17.405 1.00 55.53 204 LEU A O 1
ATOM 1574 N N . MET A 1 205 ? -28.702 22.593 19.002 1.00 55.28 205 MET A N 1
ATOM 1575 C CA . MET A 1 205 ? -28.163 23.909 19.364 1.00 55.28 205 MET A CA 1
ATOM 1576 C C . MET A 1 205 ? -26.793 23.843 20.053 1.00 55.28 205 MET A C 1
ATOM 1578 O O . MET A 1 205 ? -25.952 24.706 19.809 1.00 55.28 205 MET A O 1
ATOM 1582 N N . ASN A 1 206 ? -26.527 22.828 20.880 1.00 53.56 206 ASN A N 1
ATOM 1583 C CA . ASN A 1 206 ? -25.220 22.667 21.527 1.00 53.56 206 ASN A CA 1
ATOM 1584 C C . ASN A 1 206 ? -24.188 21.974 20.626 1.00 53.56 206 ASN A C 1
ATOM 1586 O O . ASN A 1 206 ? -23.004 22.277 20.731 1.00 53.56 206 ASN A O 1
ATOM 1590 N N . THR A 1 207 ? -24.611 21.123 19.688 1.00 53.72 207 THR A N 1
ATOM 1591 C CA . THR A 1 207 ? -23.734 20.548 18.655 1.00 53.72 207 THR A CA 1
ATOM 1592 C C . THR A 1 207 ? -23.273 21.596 17.633 1.00 53.72 207 THR A C 1
ATOM 1594 O O . THR A 1 207 ? -22.295 21.362 16.937 1.00 53.72 207 THR A O 1
ATOM 1597 N N . ILE A 1 208 ? -23.878 22.791 17.563 1.00 50.78 208 ILE A N 1
ATOM 1598 C CA . ILE A 1 208 ? -23.322 23.920 16.782 1.00 50.78 208 ILE A CA 1
ATOM 1599 C C . ILE A 1 208 ? -21.959 24.379 17.344 1.00 50.78 208 ILE A C 1
ATOM 1601 O O . ILE A 1 208 ? -21.150 24.935 16.607 1.00 50.78 208 ILE A O 1
ATOM 1605 N N . LYS A 1 209 ? -21.625 24.040 18.598 1.00 49.78 209 LYS A N 1
ATOM 1606 C CA . LYS A 1 209 ? -20.251 24.081 19.130 1.00 49.78 209 LYS A CA 1
ATOM 1607 C C . LYS A 1 209 ? -19.478 22.790 18.812 1.00 49.78 209 LYS A C 1
ATOM 1609 O O . LYS A 1 209 ? -18.850 22.217 19.696 1.00 49.78 209 LYS A O 1
ATOM 1614 N N . ARG A 1 210 ? -19.588 22.263 17.589 1.00 51.66 210 ARG A N 1
ATOM 1615 C CA . ARG A 1 210 ? -18.913 21.008 17.226 1.00 51.66 210 ARG A CA 1
ATOM 1616 C C . ARG A 1 210 ? -17.407 21.190 17.167 1.00 51.66 210 ARG A C 1
ATOM 1618 O O . ARG A 1 210 ? -16.915 22.226 16.722 1.00 51.66 210 ARG A O 1
ATOM 1625 N N . ASP A 1 211 ? -16.705 20.121 17.518 1.00 50.28 211 ASP A N 1
ATOM 1626 C CA . ASP A 1 211 ? -15.303 19.955 17.171 1.00 50.28 211 ASP A CA 1
ATOM 1627 C C . ASP A 1 211 ? -15.164 20.082 15.643 1.00 50.28 211 ASP A C 1
ATOM 1629 O O . ASP A 1 211 ? -15.757 19.319 14.871 1.00 50.28 211 ASP A O 1
ATOM 1633 N N . ILE A 1 212 ? -14.421 21.097 15.197 1.00 52.69 212 ILE A N 1
ATOM 1634 C CA . ILE A 1 212 ? -14.035 21.240 13.794 1.00 52.69 212 ILE A CA 1
ATOM 1635 C C . ILE A 1 212 ? -12.956 20.192 13.554 1.00 52.69 212 ILE A C 1
ATOM 1637 O O . ILE A 1 212 ? -11.923 20.194 14.230 1.00 52.69 212 ILE A O 1
ATOM 1641 N N . SER A 1 213 ? -13.198 19.275 12.615 1.00 55.31 213 SER A N 1
ATOM 1642 C CA . SER A 1 213 ? -12.192 18.261 12.300 1.00 55.31 213 SER A CA 1
ATOM 1643 C C . SER A 1 213 ? -10.897 18.928 11.850 1.00 55.31 213 SER A C 1
ATOM 1645 O O . SER A 1 213 ? -10.928 19.992 11.233 1.00 55.31 213 SER A O 1
ATOM 1647 N N . SER A 1 214 ? -9.745 18.310 12.104 1.00 51.12 214 SER A N 1
ATOM 1648 C CA . SER A 1 214 ? -8.467 18.869 11.637 1.00 51.12 214 SER A CA 1
ATOM 1649 C C . SER A 1 214 ? -8.447 19.079 10.118 1.00 51.12 214 SER A C 1
ATOM 1651 O O . SER A 1 214 ? -7.838 20.034 9.646 1.00 51.12 214 SER A O 1
ATOM 1653 N N . MET A 1 215 ? -9.160 18.234 9.367 1.00 52.94 215 MET A N 1
ATOM 1654 C CA . MET A 1 215 ? -9.310 18.342 7.915 1.00 52.94 215 MET A CA 1
ATOM 1655 C C . MET A 1 215 ? -10.210 19.503 7.502 1.00 52.94 215 MET A C 1
ATOM 1657 O O . MET A 1 215 ? -9.901 20.201 6.547 1.00 52.94 215 MET A O 1
ATOM 1661 N N . GLU A 1 216 ? -11.298 19.737 8.226 1.00 58.41 216 GLU A N 1
ATOM 1662 C CA . GLU A 1 216 ? -12.179 20.878 7.991 1.00 58.41 216 GLU A CA 1
ATOM 1663 C C . GLU A 1 216 ? -11.513 22.194 8.387 1.00 58.41 216 GLU A C 1
ATOM 1665 O O . GLU A 1 216 ? -11.561 23.154 7.631 1.00 58.41 216 GLU A O 1
ATOM 1670 N N . ALA A 1 217 ? -10.812 22.224 9.522 1.00 57.81 217 ALA A N 1
ATOM 1671 C CA . ALA A 1 217 ? -9.999 23.364 9.913 1.00 57.81 217 ALA A CA 1
ATOM 1672 C C . ALA A 1 217 ? -8.904 23.620 8.872 1.00 57.81 217 ALA A C 1
ATOM 1674 O O . ALA A 1 217 ? -8.686 24.763 8.495 1.00 57.81 217 ALA A O 1
ATOM 1675 N N . ALA A 1 218 ? -8.241 22.575 8.366 1.00 53.50 218 ALA A N 1
ATOM 1676 C CA . ALA A 1 218 ? -7.267 22.709 7.288 1.00 53.50 218 ALA A CA 1
ATOM 1677 C C . ALA A 1 218 ? -7.917 23.219 5.995 1.00 53.50 218 ALA A C 1
ATOM 1679 O O . ALA A 1 218 ? -7.360 24.096 5.346 1.00 53.50 218 ALA A O 1
ATOM 1680 N N . TYR A 1 219 ? -9.098 22.727 5.630 1.00 61.94 219 TYR A N 1
ATOM 1681 C CA . TYR A 1 219 ? -9.842 23.196 4.465 1.00 61.94 219 TYR A CA 1
ATOM 1682 C C . TYR A 1 219 ? -10.212 24.687 4.582 1.00 61.94 219 TYR A C 1
ATOM 1684 O O . TYR A 1 219 ? -9.878 25.472 3.697 1.00 61.94 219 TYR A O 1
ATOM 1692 N N . GLU A 1 220 ? -10.791 25.102 5.711 1.00 61.06 220 GLU A N 1
ATOM 1693 C CA . GLU A 1 220 ? -11.126 26.505 5.990 1.00 61.06 220 GLU A CA 1
ATOM 1694 C C . GLU A 1 220 ? -9.874 27.399 6.049 1.00 61.06 220 GLU A C 1
ATOM 1696 O O . GLU A 1 220 ? -9.842 28.475 5.454 1.00 61.06 220 GLU A O 1
ATOM 1701 N N . LEU A 1 221 ? -8.797 26.947 6.703 1.00 57.75 221 LEU A N 1
ATOM 1702 C CA . LEU A 1 221 ? -7.536 27.697 6.811 1.00 57.75 221 LEU A CA 1
ATOM 1703 C C . LEU A 1 221 ? -6.780 27.800 5.484 1.00 57.75 221 LEU A C 1
ATOM 1705 O O . LEU A 1 221 ? -6.040 28.760 5.275 1.00 57.75 221 LEU A O 1
ATOM 1709 N N . THR A 1 222 ? -6.924 26.812 4.601 1.00 66.69 222 THR A N 1
ATOM 1710 C CA . THR A 1 222 ? -6.281 26.830 3.280 1.00 66.69 222 THR A CA 1
ATOM 1711 C C . THR A 1 222 ? -7.044 27.688 2.276 1.00 66.69 222 THR A C 1
ATOM 1713 O O . THR A 1 222 ? -6.470 28.047 1.249 1.00 66.69 222 THR A O 1
ATOM 1716 N N . GLY A 1 223 ? -8.300 28.054 2.565 1.00 53.47 223 GLY A N 1
ATOM 1717 C CA . GLY A 1 223 ? -9.117 28.914 1.706 1.00 53.47 223 GLY A CA 1
ATOM 1718 C C . GLY A 1 223 ? -9.341 28.332 0.308 1.00 53.47 223 GLY A C 1
ATOM 1719 O O . GLY A 1 223 ? -9.524 29.085 -0.650 1.00 53.47 223 GLY A O 1
ATOM 1720 N N . LEU A 1 224 ? -9.262 27.005 0.167 1.00 59.00 224 LEU A N 1
ATOM 1721 C CA . LEU A 1 224 ? -9.395 26.346 -1.126 1.00 59.00 224 LEU A CA 1
ATOM 1722 C C . LEU A 1 224 ? -10.839 26.479 -1.641 1.00 59.00 224 LEU A C 1
ATOM 1724 O O . LEU A 1 224 ? -11.786 26.301 -0.874 1.00 59.00 224 LEU A O 1
ATOM 1728 N N . PRO A 1 225 ? -11.039 26.788 -2.934 1.00 48.12 225 PRO A N 1
ATOM 1729 C CA . PRO A 1 225 ? -12.375 26.934 -3.489 1.00 48.12 225 PRO A CA 1
ATOM 1730 C C . PRO A 1 225 ? -13.105 25.585 -3.512 1.00 48.12 225 PRO A C 1
ATOM 1732 O O . PRO A 1 225 ? -12.601 24.598 -4.054 1.00 48.12 225 PRO A O 1
ATOM 1735 N N . LEU A 1 226 ? -14.325 25.559 -2.965 1.00 47.22 226 LEU A N 1
ATOM 1736 C CA . LEU A 1 226 ? -15.220 24.406 -3.051 1.00 47.22 226 LEU A CA 1
ATOM 1737 C C . LEU A 1 226 ? -15.625 24.217 -4.520 1.00 47.22 226 LEU A C 1
ATOM 1739 O O . LEU A 1 226 ? -16.417 24.991 -5.052 1.00 47.22 226 LEU A O 1
ATOM 1743 N N . PHE A 1 227 ? -15.068 23.209 -5.190 1.00 42.88 227 PHE A N 1
ATOM 1744 C CA . PHE A 1 227 ? -15.278 23.019 -6.628 1.00 42.88 227 PHE A CA 1
ATOM 1745 C C . PHE A 1 227 ? -16.715 22.581 -6.971 1.00 42.88 227 PHE A C 1
ATOM 1747 O O . PHE A 1 227 ? -17.260 23.003 -7.989 1.00 42.88 227 PHE A O 1
ATOM 1754 N N . HIS A 1 228 ? -17.358 21.764 -6.123 1.00 37.19 228 HIS A N 1
ATOM 1755 C CA . HIS A 1 228 ? -18.758 21.367 -6.302 1.00 37.19 228 HIS A CA 1
ATOM 1756 C C . HIS A 1 228 ? -19.407 20.891 -4.990 1.00 37.19 228 HIS A C 1
ATOM 1758 O O . HIS A 1 228 ? -18.781 20.175 -4.212 1.00 37.19 228 HIS A O 1
ATOM 1764 N N . SER A 1 229 ? -20.674 21.253 -4.764 1.00 48.94 229 SER A N 1
ATOM 1765 C CA . SER A 1 229 ? -21.518 20.738 -3.677 1.00 48.94 229 SER A CA 1
ATOM 1766 C C . SER A 1 229 ? -22.978 20.697 -4.122 1.00 48.94 229 SER A C 1
ATOM 1768 O O . SER A 1 229 ? -23.479 21.664 -4.692 1.00 48.94 229 SER A O 1
ATOM 1770 N N . SER A 1 230 ? -23.675 19.601 -3.820 1.00 42.47 230 SER A N 1
ATOM 1771 C CA . SER A 1 230 ? -25.130 19.474 -3.994 1.00 42.47 230 SER A CA 1
ATOM 1772 C C . SER A 1 230 ? -25.933 20.206 -2.911 1.00 42.47 230 SER A C 1
ATOM 1774 O O . SER A 1 230 ? -27.154 20.296 -3.000 1.00 42.47 230 SER A O 1
ATOM 1776 N N . HIS A 1 231 ? -25.258 20.717 -1.880 1.00 33.84 231 HIS A N 1
ATOM 1777 C CA . HIS A 1 231 ? -25.844 21.483 -0.788 1.00 33.84 231 HIS A CA 1
ATOM 1778 C C . HIS A 1 231 ? -25.508 22.969 -0.926 1.00 33.84 231 HIS A C 1
ATOM 1780 O O . HIS A 1 231 ? -24.346 23.339 -1.118 1.00 33.84 231 HIS A O 1
ATOM 1786 N N . GLN A 1 232 ? -26.526 23.821 -0.784 1.00 38.88 232 GLN A N 1
ATOM 1787 C CA . GLN A 1 232 ? -26.337 25.255 -0.585 1.00 38.88 232 GLN A CA 1
ATOM 1788 C C . GLN A 1 232 ? -25.901 25.510 0.858 1.00 38.88 232 GLN A C 1
ATOM 1790 O O . GLN A 1 232 ? -26.619 25.172 1.798 1.00 38.88 232 GLN A O 1
ATOM 1795 N N . PHE A 1 233 ? -24.739 26.134 1.027 1.00 50.56 233 PHE A N 1
ATOM 1796 C CA . PHE A 1 233 ? -24.270 26.595 2.328 1.00 50.56 233 PHE A CA 1
ATOM 1797 C C . PHE A 1 233 ? -24.551 28.091 2.474 1.00 50.56 233 PHE A C 1
ATOM 1799 O O . PHE A 1 233 ? -24.218 28.882 1.591 1.00 50.56 233 PHE A O 1
ATOM 1806 N N . GLN A 1 234 ? -25.141 28.490 3.601 1.00 40.72 234 GLN A N 1
ATOM 1807 C CA . GLN A 1 234 ? -25.104 29.881 4.046 1.00 40.72 234 GLN A CA 1
ATOM 1808 C C . GLN A 1 234 ? -23.878 30.062 4.934 1.00 40.72 234 GLN A C 1
ATOM 1810 O O . GLN A 1 234 ? -23.770 29.435 5.985 1.00 40.72 234 GLN A O 1
ATOM 1815 N N . SER A 1 235 ? -22.955 30.921 4.508 1.00 42.91 235 SER A N 1
ATOM 1816 C CA . SER A 1 235 ? -21.834 31.322 5.350 1.00 42.91 235 SER A CA 1
ATOM 1817 C C . SER A 1 235 ? -22.327 32.351 6.364 1.00 42.91 235 SER A C 1
ATOM 1819 O O . SER A 1 235 ? -22.827 33.415 5.989 1.00 42.91 235 SER A O 1
ATOM 1821 N N . VAL A 1 236 ? -22.231 32.020 7.650 1.00 38.41 236 VAL A N 1
ATOM 1822 C CA . VAL A 1 236 ? -22.612 32.911 8.748 1.00 38.41 236 VAL A CA 1
ATOM 1823 C C . VAL A 1 236 ? -21.349 33.226 9.539 1.00 38.41 236 VAL A C 1
ATOM 1825 O O . VAL A 1 236 ? -20.758 32.345 10.158 1.00 38.41 236 VAL A O 1
ATOM 1828 N N . SER A 1 237 ? -20.907 34.484 9.500 1.00 41.53 237 SER A N 1
ATOM 1829 C CA . SER A 1 237 ? -19.766 34.945 10.297 1.00 41.53 237 SER A CA 1
ATOM 1830 C C . SER A 1 237 ? -20.074 34.791 11.787 1.00 41.53 237 SER A C 1
ATOM 1832 O O . SER A 1 237 ? -21.001 35.425 12.291 1.00 41.53 237 SER A O 1
ATOM 1834 N N . MET A 1 238 ? -19.288 33.981 12.506 1.00 41.16 238 MET A N 1
ATOM 1835 C CA . MET A 1 238 ? -19.436 33.819 13.960 1.00 41.16 238 MET A CA 1
ATOM 1836 C C . MET A 1 238 ? -18.743 34.917 14.777 1.00 41.16 238 MET A C 1
ATOM 1838 O O . MET A 1 238 ? -19.001 35.052 15.972 1.00 41.16 238 MET A O 1
ATOM 1842 N N . SER A 1 239 ? -17.885 35.738 14.165 1.00 45.62 239 SER A N 1
ATOM 1843 C CA . SER A 1 239 ? -17.465 36.996 14.777 1.00 45.62 239 SER A CA 1
ATOM 1844 C C . SER A 1 239 ? -18.573 38.013 14.539 1.00 45.62 239 SER A C 1
ATOM 1846 O O . SER A 1 239 ? -18.822 38.394 13.395 1.00 45.62 239 SER A O 1
ATOM 1848 N N . GLY A 1 240 ? -19.262 38.422 15.604 1.00 39.28 240 GLY A N 1
ATOM 1849 C CA . GLY A 1 240 ? -20.365 39.383 15.575 1.00 39.28 240 GLY A CA 1
ATOM 1850 C C . GLY A 1 240 ? -19.959 40.811 15.194 1.00 39.28 240 GLY A C 1
ATOM 1851 O O . GLY A 1 240 ? -20.300 41.747 15.908 1.00 39.28 240 GLY A O 1
ATOM 1852 N N . SER A 1 241 ? -19.251 41.012 14.083 1.00 45.81 241 SER A N 1
ATOM 1853 C CA . SER A 1 241 ? -19.072 42.326 13.477 1.00 45.81 241 SER A CA 1
ATOM 1854 C C . SER A 1 241 ? -19.849 42.398 12.163 1.00 45.81 241 SER A C 1
ATOM 1856 O O . SER A 1 241 ? -19.690 41.592 11.249 1.00 45.81 241 SER A O 1
ATOM 1858 N N . ARG A 1 242 ? -20.737 43.391 12.079 1.00 38.28 242 ARG A N 1
ATOM 1859 C CA . ARG A 1 242 ? -21.272 43.879 10.810 1.00 38.28 242 ARG A CA 1
ATOM 1860 C C . ARG A 1 242 ? -20.368 45.016 10.362 1.00 38.28 242 ARG A C 1
ATOM 1862 O O . ARG A 1 242 ? -20.246 46.005 11.080 1.00 38.28 242 ARG A O 1
ATOM 1869 N N . VAL A 1 243 ? -19.770 44.903 9.181 1.00 39.34 243 VAL A N 1
ATOM 1870 C CA . VAL A 1 243 ? -19.205 46.076 8.509 1.00 39.34 243 VAL A CA 1
ATOM 1871 C C . VAL A 1 243 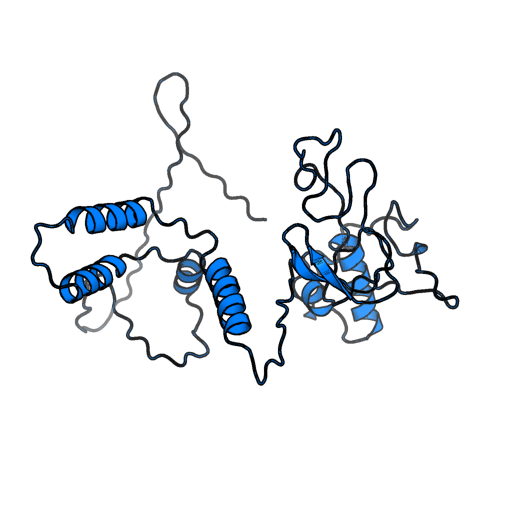? -20.385 46.828 7.903 1.00 39.34 243 VAL A C 1
ATOM 1873 O O . VAL A 1 243 ? -20.962 46.395 6.907 1.00 39.34 243 VAL A O 1
ATOM 1876 N N . LEU A 1 244 ? -20.794 47.922 8.547 1.00 33.47 244 LEU A N 1
ATOM 1877 C CA . LEU A 1 244 ? -21.637 48.913 7.889 1.00 33.47 244 LEU A CA 1
ATOM 1878 C C . LEU A 1 244 ? -20.792 49.564 6.797 1.00 33.47 244 LEU A C 1
ATOM 1880 O O . LEU A 1 244 ? -19.677 50.013 7.052 1.00 33.47 244 LEU A O 1
ATOM 1884 N N . ALA A 1 245 ? -21.308 49.545 5.572 1.00 40.91 245 ALA A N 1
ATOM 1885 C CA . ALA A 1 245 ? -20.622 50.097 4.423 1.00 40.91 245 ALA A CA 1
ATOM 1886 C C . ALA A 1 245 ? -20.375 51.596 4.621 1.00 40.91 245 ALA A C 1
ATOM 1888 O O . ALA A 1 245 ? -21.304 52.395 4.550 1.00 40.91 245 ALA A O 1
ATOM 1889 N N . THR A 1 246 ? -19.112 51.972 4.783 1.00 33.78 246 THR A N 1
ATOM 1890 C CA . THR A 1 246 ? -18.607 53.275 4.361 1.00 33.78 246 THR A CA 1
ATOM 1891 C C . THR A 1 246 ? -17.230 53.102 3.729 1.00 33.78 246 THR A C 1
ATOM 1893 O O . THR A 1 246 ? -16.431 52.246 4.103 1.00 33.78 246 THR A O 1
ATOM 1896 N N . LEU A 1 247 ? -17.031 53.869 2.661 1.00 39.53 247 LEU A N 1
ATOM 1897 C CA . LEU A 1 247 ? -15.906 53.817 1.738 1.00 39.53 247 LEU A CA 1
ATOM 1898 C C . LEU A 1 247 ? -14.538 53.915 2.438 1.00 39.53 247 LEU A C 1
ATOM 1900 O O . LEU A 1 247 ? -14.325 54.789 3.267 1.00 39.53 247 LEU A O 1
ATOM 1904 N N . ALA A 1 248 ? -13.613 53.073 1.961 1.00 37.91 248 ALA A N 1
ATOM 1905 C CA . ALA A 1 248 ? -12.156 53.139 2.105 1.00 37.91 248 ALA A CA 1
ATOM 1906 C C . ALA A 1 248 ? -11.551 52.986 3.519 1.00 37.91 248 ALA A C 1
ATOM 1908 O O . ALA A 1 248 ? -11.534 53.921 4.302 1.00 37.91 248 ALA A O 1
ATOM 1909 N N . GLN A 1 249 ? -10.889 51.847 3.768 1.00 29.64 249 GLN A N 1
ATOM 1910 C CA . GLN A 1 249 ? -9.434 51.749 4.017 1.00 29.64 249 GLN A CA 1
ATOM 1911 C C . GLN A 1 249 ? -9.043 50.333 4.476 1.00 29.64 249 GLN A C 1
ATOM 1913 O O . GLN A 1 249 ? -9.682 49.724 5.328 1.00 29.64 249 GLN A O 1
ATOM 1918 N N . LYS A 1 250 ? -7.952 49.812 3.897 1.00 37.38 250 LYS A N 1
ATOM 1919 C CA . LYS A 1 250 ? -7.240 48.616 4.370 1.00 37.38 250 LYS A CA 1
ATOM 1920 C C . LYS A 1 250 ? -6.619 48.893 5.739 1.00 37.38 250 LYS A C 1
ATOM 1922 O O . LYS A 1 250 ? -5.866 49.856 5.849 1.00 37.38 250 LYS A O 1
ATOM 1927 N N . VAL A 1 251 ? -6.784 47.982 6.700 1.00 26.17 251 VAL A N 1
ATOM 1928 C CA . VAL A 1 251 ? -5.855 47.837 7.833 1.00 26.17 251 VAL A CA 1
ATOM 1929 C C . VAL A 1 251 ? -5.640 46.351 8.137 1.00 26.17 251 VAL A C 1
ATOM 1931 O O . VAL A 1 251 ? -6.583 45.593 8.341 1.00 26.17 251 VAL A O 1
ATOM 1934 N N . HIS A 1 252 ? -4.367 45.955 8.119 1.00 32.03 252 HIS A N 1
ATOM 1935 C CA . HIS A 1 252 ? -3.833 44.661 8.545 1.00 32.03 252 HIS A CA 1
ATOM 1936 C C . HIS A 1 252 ? -4.050 44.446 10.049 1.00 32.03 252 HIS A C 1
ATOM 1938 O O . HIS A 1 252 ? -3.780 45.358 10.829 1.00 32.03 252 HIS A O 1
ATOM 1944 N N . LEU A 1 253 ? -4.389 43.224 10.476 1.00 25.48 253 LEU A N 1
ATOM 1945 C CA . LEU A 1 253 ? -4.312 42.843 11.889 1.00 25.48 253 LEU A CA 1
ATOM 1946 C C . LEU A 1 253 ? -3.510 41.547 12.064 1.00 25.48 253 LEU A C 1
ATOM 1948 O O . LEU A 1 253 ? -3.886 40.484 11.579 1.00 25.48 253 LEU A O 1
ATOM 1952 N N . TRP A 1 254 ? -2.375 41.673 12.749 1.00 26.27 254 TRP A N 1
ATOM 1953 C CA . TRP A 1 254 ? -1.548 40.575 13.246 1.00 26.27 254 TRP A CA 1
ATOM 1954 C C . TRP A 1 254 ? -2.173 39.991 14.516 1.00 26.27 254 TRP A C 1
ATOM 1956 O O . TRP A 1 254 ? -2.476 40.749 15.435 1.00 26.27 254 TRP A O 1
ATOM 1966 N N . ILE A 1 255 ? -2.270 38.662 14.628 1.00 26.44 255 ILE A N 1
ATOM 1967 C CA . ILE A 1 255 ? -2.520 37.998 15.916 1.00 26.44 255 ILE A CA 1
ATOM 1968 C C . ILE A 1 255 ? -1.449 36.930 16.172 1.00 26.44 255 ILE A C 1
ATOM 1970 O O . ILE A 1 255 ? -1.227 36.013 15.386 1.00 26.44 255 ILE A O 1
ATOM 1974 N N . LYS A 1 256 ? -0.764 37.123 17.302 1.00 24.23 256 LYS A N 1
ATOM 1975 C CA . LYS A 1 256 ? 0.295 36.308 17.910 1.00 24.23 256 LYS A CA 1
ATOM 1976 C C . LYS A 1 256 ? -0.309 35.009 18.472 1.00 24.23 256 LYS A C 1
ATOM 1978 O O . LYS A 1 256 ? -1.237 35.078 19.271 1.00 24.23 256 LYS A O 1
ATOM 1983 N N . ILE A 1 257 ? 0.246 33.849 18.116 1.00 27.98 257 ILE A N 1
ATOM 1984 C CA . ILE A 1 257 ? -0.129 32.540 18.685 1.00 27.98 257 ILE A CA 1
ATOM 1985 C C . ILE A 1 257 ? 0.787 32.222 19.879 1.00 27.98 257 ILE A C 1
ATOM 1987 O O . ILE A 1 257 ? 2.009 32.228 19.737 1.00 27.98 257 ILE A O 1
ATOM 1991 N N . CYS A 1 258 ? 0.207 31.898 21.039 1.00 24.39 258 CYS A N 1
ATOM 1992 C CA . CYS A 1 258 ? 0.910 31.305 22.183 1.00 24.39 258 CYS A CA 1
ATOM 1993 C C . CYS A 1 258 ? 0.534 29.816 22.306 1.00 24.39 258 CYS A C 1
ATOM 1995 O O . CYS A 1 258 ? -0.636 29.496 22.487 1.00 24.39 258 CYS A O 1
ATOM 1997 N N . HIS A 1 259 ? 1.523 28.915 22.260 1.00 31.72 259 HIS A N 1
ATOM 1998 C CA . HIS A 1 259 ? 1.380 27.482 22.574 1.00 31.72 259 HIS A CA 1
ATOM 1999 C C . HIS A 1 259 ? 2.046 27.155 23.923 1.00 31.72 259 HIS A C 1
ATOM 2001 O O . HIS A 1 259 ? 3.112 27.689 24.224 1.00 31.72 259 HIS A O 1
ATOM 2007 N N . GLY A 1 260 ? 1.476 26.228 24.704 1.00 25.94 260 GLY A N 1
ATOM 2008 C CA . GLY A 1 260 ? 2.085 25.714 25.939 1.00 25.94 260 GLY A CA 1
ATOM 2009 C C . GLY A 1 260 ? 1.985 24.190 26.073 1.00 25.94 260 GLY A C 1
ATOM 2010 O O . GLY A 1 260 ? 0.896 23.638 25.952 1.00 25.94 260 GLY A O 1
ATOM 2011 N N . LEU A 1 261 ? 3.107 23.514 26.372 1.00 30.53 261 LEU A N 1
ATOM 2012 C CA . LEU A 1 261 ? 3.147 22.101 26.799 1.00 30.53 261 LEU A CA 1
ATOM 2013 C C . LEU A 1 261 ? 4.207 21.847 27.891 1.00 30.53 261 LEU A C 1
ATOM 2015 O O . LEU A 1 261 ? 5.406 21.911 27.635 1.00 30.53 261 LEU A O 1
ATOM 2019 N N . ARG A 1 262 ? 3.715 21.537 29.107 1.00 30.06 262 ARG A N 1
ATOM 2020 C CA . ARG A 1 262 ? 4.330 21.379 30.465 1.00 30.06 262 ARG A CA 1
ATOM 2021 C C . ARG A 1 262 ? 5.436 20.315 30.577 1.00 30.06 262 ARG A C 1
ATOM 2023 O O . ARG A 1 262 ? 5.138 19.131 30.485 1.00 30.06 262 ARG A O 1
ATOM 2030 N N . LYS A 1 263 ? 6.663 20.721 30.952 1.00 34.72 263 LYS A N 1
ATOM 2031 C CA . LYS A 1 263 ? 7.596 19.907 31.764 1.00 34.72 263 LYS A CA 1
ATOM 2032 C C . LYS A 1 263 ? 8.347 20.767 32.793 1.00 34.72 263 LYS A C 1
ATOM 2034 O O . LYS A 1 263 ? 8.803 21.861 32.481 1.00 34.72 263 LYS A O 1
ATOM 2039 N N . LYS A 1 264 ? 8.432 20.240 34.021 1.00 33.25 264 LYS A N 1
ATOM 2040 C CA . LYS A 1 264 ? 8.983 20.877 35.229 1.00 33.25 264 LYS A CA 1
ATOM 2041 C C . LYS A 1 264 ? 10.501 20.680 35.332 1.00 33.25 264 LYS A C 1
ATOM 2043 O O . LYS A 1 264 ? 10.961 19.556 35.168 1.00 33.25 264 LYS A O 1
ATOM 2048 N N . ASN A 1 265 ? 11.221 21.731 35.734 1.00 37.25 265 ASN A N 1
ATOM 2049 C CA . ASN A 1 265 ? 12.580 21.653 36.285 1.00 37.25 265 ASN A CA 1
ATOM 2050 C C . ASN A 1 265 ? 12.603 22.055 37.773 1.00 37.25 265 ASN A C 1
ATOM 2052 O O . ASN A 1 265 ? 11.645 22.627 38.297 1.00 37.25 265 ASN A O 1
ATOM 2056 N N . ALA A 1 266 ? 13.714 21.726 38.438 1.00 44.59 266 ALA A N 1
ATOM 2057 C CA . ALA A 1 266 ? 13.896 21.570 39.885 1.00 44.59 266 ALA A CA 1
ATOM 2058 C C . ALA A 1 266 ? 13.652 22.799 40.793 1.00 44.59 266 ALA A C 1
ATOM 2060 O O . ALA A 1 266 ? 13.841 22.681 41.998 1.00 44.59 266 ALA A O 1
ATOM 2061 N N . HIS A 1 267 ? 13.227 23.955 40.271 1.00 45.72 267 HIS A N 1
ATOM 2062 C CA . HIS A 1 267 ? 12.881 25.165 41.049 1.00 45.72 267 HIS A CA 1
ATOM 2063 C C . HIS A 1 267 ? 11.472 25.712 40.722 1.00 45.72 267 HIS A C 1
ATOM 2065 O O . HIS A 1 267 ? 11.161 26.866 40.990 1.00 45.72 267 HIS A O 1
ATOM 2071 N N . GLY A 1 268 ? 10.586 24.895 40.140 1.00 34.53 268 GLY A N 1
ATOM 2072 C CA . GLY A 1 268 ? 9.149 25.206 40.079 1.00 34.53 268 GLY A CA 1
ATOM 2073 C C . GLY A 1 268 ? 8.703 26.261 39.055 1.00 34.53 268 GLY A C 1
ATOM 2074 O O . GLY A 1 268 ? 7.519 26.587 39.028 1.00 34.53 268 GLY A O 1
ATOM 2075 N N . ILE A 1 269 ? 9.579 26.742 38.168 1.00 33.12 269 ILE A N 1
ATOM 2076 C CA . ILE A 1 269 ? 9.224 27.685 37.090 1.00 33.12 269 ILE A CA 1
ATOM 2077 C C . ILE A 1 269 ? 9.225 26.950 35.736 1.00 33.12 269 ILE A C 1
ATOM 2079 O O . ILE A 1 269 ? 10.194 26.273 35.392 1.00 33.12 269 ILE A O 1
ATOM 2083 N N . ASN A 1 270 ? 8.123 27.045 34.976 1.00 28.34 270 ASN A N 1
ATOM 2084 C CA . ASN A 1 270 ? 7.966 26.420 33.652 1.00 28.34 270 ASN A CA 1
ATOM 2085 C C . ASN A 1 270 ? 8.377 27.396 32.529 1.00 28.34 270 ASN A C 1
ATOM 2087 O O . ASN A 1 270 ? 7.889 28.522 32.490 1.00 28.34 270 ASN A O 1
ATOM 2091 N N . LEU A 1 271 ? 9.205 26.930 31.588 1.00 27.83 271 LEU A N 1
ATOM 2092 C CA . LEU A 1 271 ? 9.581 27.598 30.331 1.00 27.83 271 LEU A CA 1
ATOM 2093 C C . LEU A 1 271 ? 9.100 26.735 29.149 1.00 27.83 271 LEU A C 1
ATOM 2095 O O . LEU A 1 271 ? 9.268 25.516 29.191 1.00 27.83 271 LEU A O 1
ATOM 2099 N N . TYR A 1 272 ? 8.532 27.340 28.097 1.00 27.62 272 TYR A N 1
ATOM 2100 C CA . TYR A 1 272 ? 8.074 26.633 26.889 1.00 27.62 272 TYR A CA 1
ATOM 2101 C C . TYR A 1 272 ? 8.763 27.121 25.620 1.00 27.62 272 TYR A C 1
ATOM 2103 O O . TYR A 1 272 ? 8.728 28.306 25.306 1.00 27.62 272 TYR A O 1
ATOM 2111 N N . ALA A 1 273 ? 9.324 26.174 24.867 1.00 28.78 273 ALA A N 1
ATOM 2112 C CA . ALA A 1 273 ? 9.831 26.338 23.510 1.00 28.78 273 ALA A CA 1
ATOM 2113 C C . ALA A 1 273 ? 9.330 25.159 22.662 1.00 28.78 273 ALA A C 1
ATOM 2115 O O . ALA A 1 273 ? 9.406 24.015 23.113 1.00 28.78 273 ALA A O 1
ATOM 2116 N N . THR A 1 274 ? 8.856 25.413 21.438 1.00 28.23 274 THR A N 1
ATOM 2117 C CA . THR A 1 274 ? 8.418 24.349 20.516 1.00 28.23 274 THR A CA 1
ATOM 2118 C C . THR A 1 274 ? 9.115 24.505 19.165 1.00 28.23 274 THR A C 1
ATOM 2120 O O . THR A 1 274 ? 8.985 25.537 18.513 1.00 28.23 274 THR A O 1
ATOM 2123 N N . LYS A 1 275 ? 9.860 23.470 18.754 1.00 24.94 275 LYS A N 1
ATOM 2124 C CA . LYS A 1 275 ? 10.398 23.268 17.398 1.00 24.94 275 LYS A CA 1
ATOM 2125 C C . LYS A 1 275 ? 9.399 22.424 16.605 1.00 24.94 275 LYS A C 1
ATOM 2127 O O . LYS A 1 275 ? 9.079 21.320 17.038 1.00 24.94 275 LYS A O 1
ATOM 2132 N N . ALA A 1 276 ? 8.963 22.906 15.444 1.00 25.97 276 ALA A N 1
ATOM 2133 C CA . ALA A 1 276 ? 8.272 22.087 14.453 1.00 25.97 276 ALA A CA 1
ATOM 2134 C C . ALA A 1 276 ? 9.306 21.351 13.585 1.00 25.97 276 ALA A C 1
ATOM 2136 O O . ALA A 1 276 ? 10.263 21.957 13.102 1.00 25.97 276 ALA A O 1
ATOM 2137 N N . LYS A 1 277 ? 9.119 20.043 13.395 1.00 23.08 277 LYS A N 1
ATOM 2138 C CA . LYS A 1 277 ? 9.780 19.246 12.357 1.00 23.08 277 LYS A CA 1
ATOM 2139 C C . LYS A 1 277 ? 8.660 18.698 11.478 1.00 23.08 277 LYS A C 1
ATOM 2141 O O . LYS A 1 277 ? 7.839 17.932 11.972 1.00 23.08 277 LYS A O 1
ATOM 2146 N N . PHE A 1 278 ? 8.617 19.141 10.229 1.00 23.98 278 PHE A N 1
ATOM 2147 C CA . PHE A 1 278 ? 7.781 18.546 9.193 1.00 23.98 278 PHE A CA 1
ATOM 2148 C C . PHE A 1 278 ? 8.531 17.335 8.616 1.00 23.98 278 PHE A C 1
ATOM 2150 O O . PHE A 1 278 ? 9.744 17.416 8.402 1.00 23.98 278 PHE A O 1
ATOM 2157 N N . LEU A 1 279 ? 7.819 16.222 8.443 1.00 31.92 279 LEU A N 1
ATOM 2158 C CA . LEU A 1 279 ? 8.184 15.100 7.578 1.00 31.92 279 LEU A CA 1
ATOM 2159 C C . LEU A 1 279 ? 7.145 15.044 6.465 1.00 31.92 279 LEU A C 1
ATOM 2161 O O . LEU A 1 279 ? 5.954 15.226 6.811 1.00 31.92 279 LEU A O 1
#